Protein AF-A0A2N1P9P1-F1 (afdb_monomer)

pLDDT: mean 78.69, std 22.71, range [30.25, 98.44]

Foldseek 3Di:
DDQALVNLLPDDDDDDPDDDDPVVSNVVSNVVSVVRVVVVVVVVVVVVVVVVVVVVVVVVVVVVVVVVVVVVVVVVVVVVVVVVVVVVVVVCVVVVVVVVVVVVVVVVVVVVVVVVVVVVVVVVVVVVVVVVVVVVVVVVVVVCVVDPPDPPDDDDDDDDDDDDDDDPPPDPDDDPDPPDPDPDPPPPPPPVVNVCVVCCVVVVVVVVVVVVVVVVVVVVPDD

Secondary structure (DSSP, 8-state):
----HHHHHTPPPPP-SS---HHHHHHHHHHHHHHHHHHHHHHHHHHHHHHHHHHHHHHHHHHHHHHHHHHHHHHHHHHHHHHHHHHHHHHHHHHHHHHHHHHHHHHHHHHHHHHHHHHHHHHHHHHHHHHHHHHHHHHHHHHHHHSPPPP----------------------------------------HHHHHHHHHHHHHHHHHHHHHHHHHHHTTS--

Solvent-accessible surface area (backbone atoms only — not comparable to full-atom values): 13389 Å² total; per-residue (Å²): 135,84,80,46,41,68,54,47,64,70,58,80,79,86,88,57,103,79,68,78,62,64,71,60,50,54,53,48,39,45,54,52,20,52,52,49,46,52,52,50,52,51,51,51,51,52,51,53,51,49,52,54,51,51,54,51,50,54,52,49,52,54,48,52,52,51,50,53,52,50,50,54,50,49,52,54,49,52,52,50,49,52,53,49,53,51,52,51,50,53,47,52,52,49,53,50,50,52,51,49,54,50,52,52,53,53,49,53,52,51,49,53,54,48,52,53,51,51,53,50,49,52,50,50,51,53,52,49,55,52,52,53,51,51,52,53,53,52,51,50,54,51,48,54,71,76,47,73,76,75,78,84,74,84,84,80,91,81,81,87,86,89,87,76,90,79,86,81,76,84,69,86,73,70,77,84,70,76,77,68,74,72,78,70,76,72,77,85,70,71,51,68,71,64,54,48,57,56,51,47,62,57,46,53,58,55,50,54,59,50,50,54,54,52,56,60,58,64,73,72,72,83,125

Mean predicted aligned error: 19.01 Å

Sequence (223 aa):
METTPNEMRNHQFASSMRGYNKAEVDAFVQGAADALEAARADLQKLKEDKISMAARLENLVKLEDSIKNAVVEAQKTADQIRTNARKEAELIITEGKQNYNRAVAEQHHKMAELEAKVHEMDYTKRSFYAKLRAEILAHLKLVDSIVPPAKTEKEPKPAARETSTYETRTEQQEPPQMEQPAPEPPPIEMKEEEIESVVDHFGESSEELKEEVKNGQSQGNDF

Radius of gyration: 58.23 Å; Cα contacts (8 Å, |Δi|>4): 16; chains: 1; bounding box: 108×43×176 Å

Structure (mmCIF, N/CA/C/O backbone):
data_AF-A0A2N1P9P1-F1
#
_entry.id   AF-A0A2N1P9P1-F1
#
loop_
_atom_site.group_PDB
_atom_site.id
_atom_site.type_symbol
_atom_site.label_atom_id
_atom_site.label_alt_id
_atom_site.label_comp_id
_atom_site.label_asym_id
_atom_site.label_entity_id
_atom_site.label_seq_id
_atom_site.pdbx_PDB_ins_code
_atom_site.Cartn_x
_atom_site.Cartn_y
_atom_site.Cartn_z
_atom_site.occupancy
_atom_site.B_iso_or_equiv
_atom_site.auth_seq_id
_atom_site.auth_comp_id
_atom_site.auth_asym_id
_atom_site.auth_atom_id
_atom_site.pdbx_PDB_model_num
ATOM 1 N N . MET A 1 1 ? -27.236 9.236 59.899 1.00 44.84 1 MET A N 1
ATOM 2 C CA . MET A 1 1 ? -27.319 7.875 60.464 1.00 44.84 1 MET A CA 1
ATOM 3 C C . MET A 1 1 ? -28.358 7.144 59.647 1.00 44.84 1 MET A C 1
ATOM 5 O O . MET A 1 1 ? -29.509 7.553 59.679 1.00 44.84 1 MET A O 1
ATOM 9 N N . GLU A 1 2 ? -27.943 6.186 58.822 1.00 68.00 2 GLU A N 1
ATOM 10 C CA . GLU A 1 2 ? -28.890 5.365 58.068 1.00 68.00 2 GLU A CA 1
ATOM 11 C C . GLU A 1 2 ? -29.281 4.170 58.925 1.00 68.00 2 GLU A C 1
ATOM 13 O O . GLU A 1 2 ? -28.442 3.322 59.208 1.00 68.00 2 GLU A O 1
ATOM 18 N N . THR A 1 3 ? -30.544 4.102 59.325 1.00 78.25 3 THR A N 1
ATOM 19 C CA . THR A 1 3 ? -31.089 2.933 60.007 1.00 78.25 3 THR A CA 1
ATOM 20 C C . THR A 1 3 ? -31.084 1.754 59.033 1.00 78.25 3 THR A C 1
ATOM 22 O O . THR A 1 3 ? -31.552 1.855 57.889 1.00 78.25 3 THR A O 1
ATOM 25 N N . THR A 1 4 ? -30.502 0.633 59.440 1.00 87.31 4 THR A N 1
ATOM 26 C CA . THR A 1 4 ? -30.564 -0.607 58.654 1.00 87.31 4 THR A CA 1
ATOM 27 C C . THR A 1 4 ? -31.945 -1.258 58.803 1.00 87.31 4 THR A C 1
ATOM 29 O O . THR A 1 4 ? -32.614 -1.029 59.813 1.00 87.31 4 THR A O 1
ATOM 32 N N . PRO A 1 5 ? -32.400 -2.095 57.848 1.00 87.38 5 PRO A N 1
ATOM 33 C CA . PRO A 1 5 ? -33.668 -2.811 57.997 1.00 87.38 5 PRO A CA 1
ATOM 34 C C . PRO A 1 5 ? -33.723 -3.618 59.303 1.00 87.38 5 PRO A C 1
ATOM 36 O O . PRO A 1 5 ? -34.723 -3.587 60.011 1.00 87.38 5 PRO A O 1
ATOM 39 N N . ASN A 1 6 ? -32.612 -4.252 59.692 1.00 88.50 6 ASN A N 1
ATOM 40 C CA . ASN A 1 6 ? -32.508 -4.970 60.965 1.00 88.50 6 ASN A CA 1
ATOM 41 C C . ASN A 1 6 ? -32.586 -4.053 62.191 1.00 88.50 6 ASN A C 1
ATOM 43 O O . ASN A 1 6 ? -33.213 -4.417 63.183 1.00 88.50 6 ASN A O 1
ATOM 47 N N . GLU A 1 7 ? -31.976 -2.870 62.146 1.00 88.38 7 GLU A N 1
ATOM 48 C CA . GLU A 1 7 ? -32.115 -1.886 63.225 1.00 88.38 7 GLU A CA 1
ATOM 49 C C . GLU A 1 7 ? -33.549 -1.364 63.333 1.00 88.38 7 GLU A C 1
ATOM 51 O O . GLU A 1 7 ? -34.026 -1.180 64.447 1.00 88.38 7 GLU A O 1
ATOM 56 N N . MET A 1 8 ? -34.256 -1.187 62.209 1.00 87.94 8 MET A N 1
ATOM 57 C CA . MET A 1 8 ? -35.676 -0.819 62.211 1.00 87.94 8 MET A CA 1
ATOM 58 C C . MET A 1 8 ? -36.539 -1.910 62.853 1.00 87.94 8 MET A C 1
ATOM 60 O O . MET A 1 8 ? -37.339 -1.595 63.728 1.00 87.94 8 MET A O 1
ATOM 64 N N . ARG A 1 9 ? -36.331 -3.185 62.490 1.00 86.94 9 ARG A N 1
ATOM 65 C CA . ARG A 1 9 ? -37.067 -4.330 63.066 1.00 86.94 9 ARG A CA 1
ATOM 66 C C . ARG A 1 9 ? -36.834 -4.500 64.573 1.00 86.94 9 ARG A C 1
ATOM 68 O O . ARG A 1 9 ? -37.731 -4.923 65.292 1.00 86.94 9 ARG A O 1
ATOM 75 N N . ASN A 1 10 ? -35.633 -4.176 65.054 1.00 86.62 10 ASN A N 1
ATOM 76 C CA . ASN A 1 10 ? -35.253 -4.335 66.462 1.00 86.62 10 ASN A CA 1
ATOM 77 C C . ASN A 1 10 ? -35.503 -3.080 67.316 1.00 86.62 10 ASN A C 1
ATOM 79 O O . ASN A 1 10 ? -35.218 -3.088 68.518 1.00 86.62 10 ASN A O 1
ATOM 83 N N . HIS A 1 11 ? -35.997 -1.992 66.723 1.00 86.25 11 HIS A N 1
ATOM 84 C CA . HIS A 1 11 ? -36.205 -0.744 67.441 1.00 86.25 11 HIS A CA 1
ATOM 85 C C . HIS A 1 11 ? -37.425 -0.834 68.366 1.00 86.25 11 HIS A C 1
ATOM 87 O O . HIS A 1 11 ? -38.536 -1.118 67.927 1.00 86.25 11 HIS A O 1
ATOM 93 N N . GLN A 1 12 ? -37.228 -0.565 69.659 1.00 83.31 12 GLN A N 1
ATOM 94 C CA . GLN A 1 12 ? -38.315 -0.515 70.637 1.00 83.31 12 GLN A CA 1
ATOM 95 C C . GLN A 1 12 ? -38.684 0.930 70.961 1.00 83.31 12 GLN A C 1
ATOM 97 O O . GLN A 1 12 ? -37.848 1.711 71.418 1.00 83.31 12 GLN A O 1
ATOM 102 N N . PHE A 1 13 ? -39.958 1.269 70.776 1.00 86.56 13 PHE A N 1
ATOM 103 C CA . PHE A 1 13 ? -40.495 2.574 71.151 1.00 86.56 13 PHE A CA 1
ATOM 104 C C . PHE A 1 13 ? -40.830 2.634 72.647 1.00 86.56 13 PHE A C 1
ATOM 106 O O . PHE A 1 13 ? -41.313 1.664 73.237 1.00 86.56 13 PHE A O 1
ATOM 113 N N . ALA A 1 14 ? -40.612 3.798 73.264 1.00 84.69 14 ALA A N 1
ATOM 114 C CA . ALA A 1 14 ? -41.020 4.051 74.643 1.00 84.69 14 ALA A CA 1
ATOM 115 C C . ALA A 1 14 ? -42.556 4.097 74.768 1.00 84.69 14 ALA A C 1
ATOM 117 O O . ALA A 1 14 ? -43.243 4.664 73.918 1.00 84.69 14 ALA A O 1
ATOM 118 N N . SER A 1 15 ? -43.098 3.523 75.846 1.00 82.31 15 SER A N 1
ATOM 119 C CA . SER A 1 15 ? -44.542 3.523 76.113 1.00 82.31 15 SER A CA 1
ATOM 120 C C . SER A 1 15 ? -44.981 4.806 76.832 1.00 82.31 15 SER A C 1
ATOM 122 O O . SER A 1 15 ? -44.311 5.263 77.756 1.00 82.31 15 SER A O 1
ATOM 124 N N . SER A 1 16 ? -46.117 5.379 76.426 1.00 85.94 16 SER A N 1
ATOM 125 C CA . SER A 1 16 ? -46.714 6.606 76.977 1.00 85.94 16 SER A CA 1
ATOM 126 C C . SER A 1 16 ? -48.208 6.392 77.236 1.00 85.94 16 SER A C 1
ATOM 128 O O . SER A 1 16 ? -48.881 5.716 76.462 1.00 85.94 16 SER A O 1
ATOM 130 N N . MET A 1 17 ? -48.748 7.016 78.292 1.00 79.31 17 MET A N 1
ATOM 131 C CA . MET A 1 17 ? -50.167 6.932 78.688 1.00 79.31 17 MET A CA 1
ATOM 132 C C . MET A 1 17 ? -51.141 7.437 77.596 1.00 79.31 17 MET A C 1
ATOM 134 O O . MET A 1 17 ? -52.317 7.084 77.599 1.00 79.31 17 MET A O 1
ATOM 138 N N . ARG A 1 18 ? -50.653 8.237 76.639 1.00 82.06 18 ARG A N 1
ATOM 139 C CA . ARG A 1 18 ? -51.321 8.555 75.366 1.00 82.06 18 ARG A CA 1
ATOM 140 C C . ARG A 1 18 ? -50.310 8.341 74.236 1.00 82.06 18 ARG A C 1
ATOM 142 O O . ARG A 1 18 ? -49.330 9.081 74.159 1.00 82.06 18 ARG A O 1
ATOM 149 N N . GLY A 1 19 ? -50.523 7.334 73.393 1.00 84.88 19 GLY A N 1
ATOM 150 C CA . GLY A 1 19 ? -49.608 6.957 72.312 1.00 84.88 19 GLY A CA 1
ATOM 151 C C . GLY A 1 19 ? -50.301 6.136 71.225 1.00 84.88 19 GLY A C 1
ATOM 152 O O . GLY A 1 19 ? -51.472 5.784 71.362 1.00 84.88 19 GLY A O 1
ATOM 153 N N . TYR A 1 20 ? -49.577 5.862 70.139 1.00 87.19 20 TYR A N 1
ATOM 154 C CA . TYR A 1 20 ? -50.065 5.040 69.031 1.00 87.19 20 TYR A CA 1
ATOM 155 C C . TYR A 1 20 ? -50.256 3.575 69.443 1.00 87.19 20 TYR A C 1
ATOM 157 O O . TYR A 1 20 ? -49.623 3.089 70.384 1.00 87.19 20 TYR A O 1
ATOM 165 N N . ASN A 1 21 ? -51.125 2.862 68.724 1.00 88.12 21 ASN A N 1
ATOM 166 C CA . ASN A 1 21 ? -51.332 1.437 68.942 1.00 88.12 21 ASN A CA 1
ATOM 167 C C . ASN A 1 21 ? -50.054 0.665 68.591 1.00 88.12 21 ASN A C 1
ATOM 169 O O . ASN A 1 21 ? -49.622 0.651 67.440 1.00 88.12 21 ASN A O 1
ATOM 173 N N . LYS A 1 22 ? -49.477 -0.007 69.590 1.00 87.12 22 LYS A N 1
ATOM 174 C CA . LYS A 1 22 ? -48.230 -0.760 69.448 1.00 87.12 22 LYS A CA 1
ATOM 175 C C . LYS A 1 22 ? -48.286 -1.789 68.310 1.00 87.12 22 LYS A C 1
ATOM 177 O O . LYS A 1 22 ? -47.342 -1.867 67.540 1.00 87.12 22 LYS A O 1
ATOM 182 N N . ALA A 1 23 ? -49.396 -2.515 68.158 1.00 88.06 23 ALA A N 1
ATOM 183 C CA . ALA A 1 23 ? -49.517 -3.555 67.133 1.00 88.06 23 ALA A CA 1
ATOM 184 C C . ALA A 1 23 ? -49.535 -2.990 65.700 1.00 88.06 23 ALA A C 1
ATOM 186 O O . ALA A 1 23 ? -48.946 -3.582 64.800 1.00 88.06 23 ALA A O 1
ATOM 187 N N . GLU A 1 24 ? -50.180 -1.838 65.485 1.00 91.06 24 GLU A N 1
ATOM 188 C CA . GLU A 1 24 ? -50.168 -1.162 64.178 1.00 91.06 24 GLU A CA 1
ATOM 189 C C . GLU A 1 24 ? -48.796 -0.570 63.860 1.00 91.06 24 GLU A C 1
ATOM 191 O O . GLU A 1 24 ? -48.331 -0.674 62.726 1.00 91.06 24 GLU A O 1
ATOM 196 N N . VAL A 1 25 ? -48.132 0.023 64.859 1.00 91.44 25 VAL A N 1
ATOM 197 C CA . VAL A 1 25 ? -46.779 0.570 64.695 1.00 91.44 25 VAL A CA 1
ATOM 198 C C . VAL A 1 25 ? -45.788 -0.545 64.371 1.00 91.44 25 VAL A C 1
ATOM 200 O O . VAL A 1 25 ? -45.023 -0.397 63.423 1.00 91.44 25 VAL A O 1
ATOM 203 N N . ASP A 1 26 ? -45.836 -1.669 65.088 1.00 88.69 26 ASP A N 1
ATOM 204 C CA . ASP A 1 26 ? -44.962 -2.819 64.838 1.00 88.69 26 ASP A CA 1
ATOM 205 C C . ASP A 1 26 ? -45.176 -3.371 63.411 1.00 88.69 26 ASP A C 1
ATOM 207 O O . ASP A 1 26 ? -44.209 -3.604 62.685 1.00 88.69 26 ASP A O 1
ATOM 211 N N . ALA A 1 27 ? -46.430 -3.500 62.956 1.00 91.62 27 ALA A N 1
ATOM 212 C CA . ALA A 1 27 ? -46.744 -3.934 61.591 1.00 91.62 27 ALA A CA 1
ATOM 213 C C . ALA A 1 27 ? -46.246 -2.944 60.520 1.00 91.62 27 ALA A C 1
ATOM 215 O O . ALA A 1 27 ? -45.701 -3.359 59.494 1.00 91.62 27 ALA A O 1
ATOM 216 N N . PHE A 1 28 ? -46.395 -1.636 60.759 1.00 92.69 28 PHE A N 1
ATOM 217 C CA . PHE A 1 28 ? -45.901 -0.597 59.855 1.00 92.69 28 PHE A CA 1
ATOM 218 C C . PHE A 1 28 ? -44.372 -0.588 59.772 1.00 92.69 28 PHE A C 1
ATOM 220 O O . PHE A 1 28 ? -43.817 -0.511 58.678 1.00 92.69 28 PHE A O 1
ATOM 227 N N . VAL A 1 29 ? -43.685 -0.701 60.911 1.00 91.62 29 VAL A N 1
ATOM 228 C CA . VAL A 1 29 ? -42.217 -0.756 60.972 1.00 91.62 29 VAL A CA 1
ATOM 229 C C . VAL A 1 29 ? -41.692 -1.986 60.247 1.00 91.62 29 VAL A C 1
ATOM 231 O O . VAL A 1 29 ? -40.705 -1.873 59.521 1.00 91.62 29 VAL A O 1
ATOM 234 N N . GLN A 1 30 ? -42.377 -3.125 60.366 1.00 90.88 30 GLN A N 1
ATOM 235 C CA . GLN A 1 30 ? -42.003 -4.330 59.638 1.00 90.88 30 GLN A CA 1
ATOM 236 C C . GLN A 1 30 ? -42.143 -4.149 58.123 1.00 90.88 30 GLN A C 1
ATOM 238 O O . GLN A 1 30 ? -41.184 -4.393 57.394 1.00 90.88 30 GLN A O 1
ATOM 243 N N . GLY A 1 31 ? -43.278 -3.621 57.654 1.00 94.25 31 GLY A N 1
ATOM 244 C CA . GLY A 1 31 ? -43.474 -3.321 56.232 1.00 94.25 31 GLY A CA 1
ATOM 245 C C . GLY A 1 31 ? -42.490 -2.272 55.696 1.00 94.25 31 GLY A C 1
ATOM 246 O O . GLY A 1 31 ? -41.996 -2.396 54.577 1.00 94.25 31 GLY A O 1
ATOM 247 N N . ALA A 1 32 ? -42.149 -1.261 56.501 1.00 93.50 32 ALA A N 1
ATOM 248 C CA . ALA A 1 32 ? -41.148 -0.257 56.146 1.00 93.50 32 ALA A CA 1
ATOM 249 C C . ALA A 1 32 ? -39.729 -0.847 56.083 1.00 93.50 32 ALA A C 1
ATOM 251 O O . ALA A 1 32 ? -38.955 -0.481 55.197 1.00 93.50 32 ALA A O 1
ATOM 252 N N . ALA A 1 33 ? -39.387 -1.773 56.986 1.00 93.19 33 ALA A N 1
ATOM 253 C CA . ALA A 1 33 ? -38.117 -2.489 56.954 1.00 93.19 33 ALA A CA 1
ATOM 254 C C . ALA A 1 33 ? -38.010 -3.389 55.713 1.00 93.19 33 ALA A C 1
ATOM 256 O O . ALA A 1 33 ? -36.981 -3.353 55.040 1.00 93.19 33 ALA A O 1
ATOM 257 N N . ASP A 1 34 ? -39.072 -4.123 55.366 1.00 94.56 34 ASP A N 1
ATOM 258 C CA . ASP A 1 34 ? -39.131 -4.968 54.165 1.00 94.56 34 ASP A CA 1
ATOM 259 C C . ASP A 1 34 ? -38.968 -4.132 52.882 1.00 94.56 34 ASP A C 1
ATOM 261 O O . ASP A 1 34 ? -38.166 -4.464 52.008 1.00 94.56 34 ASP A O 1
ATOM 265 N N . ALA A 1 35 ? -39.675 -2.999 52.787 1.00 94.75 35 ALA A N 1
ATOM 266 C CA . ALA A 1 35 ? -39.558 -2.079 51.656 1.00 94.75 35 ALA A CA 1
ATOM 267 C C . ALA A 1 35 ? -38.148 -1.474 51.539 1.00 94.75 35 ALA A C 1
ATOM 269 O O . ALA A 1 35 ? -37.619 -1.336 50.434 1.00 94.75 35 ALA A O 1
ATOM 270 N N . LEU A 1 36 ? -37.515 -1.137 52.668 1.00 94.31 36 LEU A N 1
ATOM 271 C CA . LEU A 1 36 ? -36.145 -0.623 52.694 1.00 94.31 36 LEU A CA 1
ATOM 272 C C . LEU A 1 36 ? -35.119 -1.692 52.293 1.00 94.31 36 LEU A C 1
ATOM 274 O O . LEU A 1 36 ? -34.134 -1.373 51.627 1.00 94.31 36 LEU A O 1
ATOM 278 N N . GLU A 1 37 ? -35.334 -2.944 52.695 1.00 93.94 37 GLU A N 1
ATOM 279 C CA . GLU A 1 37 ? -34.499 -4.083 52.312 1.00 93.94 37 GLU A CA 1
ATOM 280 C C . GLU A 1 37 ? -34.581 -4.337 50.799 1.00 93.94 37 GLU A C 1
ATOM 282 O O . GLU A 1 37 ? -33.543 -4.398 50.136 1.00 93.94 37 GLU A O 1
ATOM 287 N N . ALA A 1 38 ? -35.792 -4.352 50.232 1.00 95.50 38 ALA A N 1
ATOM 288 C CA . ALA A 1 38 ? -36.008 -4.461 48.788 1.00 95.50 38 ALA A CA 1
ATOM 289 C C . ALA A 1 38 ? -35.356 -3.301 48.014 1.00 95.50 38 ALA A C 1
ATOM 291 O O . ALA A 1 38 ? -34.584 -3.531 47.084 1.00 95.50 38 ALA A O 1
ATOM 292 N N . ALA A 1 39 ? -35.570 -2.055 48.450 1.00 95.19 39 ALA A N 1
ATOM 293 C CA . ALA A 1 39 ? -34.974 -0.882 47.812 1.00 95.19 39 ALA A CA 1
ATOM 294 C C . ALA A 1 39 ? -33.436 -0.903 47.855 1.00 95.19 39 ALA A C 1
ATOM 296 O O . ALA A 1 39 ? -32.776 -0.489 46.900 1.00 95.19 39 ALA A O 1
ATOM 297 N N . ARG A 1 40 ? -32.840 -1.398 48.950 1.00 93.94 40 ARG A N 1
ATOM 298 C CA . ARG A 1 40 ? -31.383 -1.562 49.058 1.00 93.94 40 ARG A CA 1
ATOM 299 C C . ARG A 1 40 ? -30.857 -2.654 48.129 1.00 93.94 40 ARG A C 1
ATOM 301 O O . ARG A 1 40 ? -29.810 -2.441 47.520 1.00 93.94 40 ARG A O 1
ATOM 308 N N . ALA A 1 41 ? -31.567 -3.773 47.992 1.00 95.06 41 ALA A N 1
ATOM 309 C CA . ALA A 1 41 ? -31.207 -4.835 47.054 1.00 95.06 41 ALA A CA 1
ATOM 310 C C . ALA A 1 41 ? -31.262 -4.348 45.595 1.00 95.06 41 ALA A C 1
ATOM 312 O O . ALA A 1 41 ? -30.314 -4.561 44.837 1.00 95.06 41 ALA A O 1
ATOM 313 N N . ASP A 1 42 ? -32.310 -3.613 45.221 1.00 97.12 42 ASP A N 1
ATOM 314 C CA . ASP A 1 42 ? -32.425 -3.020 43.886 1.00 97.12 42 ASP A CA 1
ATOM 315 C C . ASP A 1 42 ? -31.320 -1.994 43.625 1.00 97.12 42 ASP A C 1
ATOM 317 O O . ASP A 1 42 ? -30.705 -1.995 42.561 1.00 97.12 42 ASP A O 1
ATOM 321 N N . LEU A 1 43 ? -31.003 -1.148 44.609 1.00 96.38 43 LEU A N 1
ATOM 322 C CA . LEU A 1 43 ? -29.930 -0.160 44.502 1.00 96.38 43 LEU A CA 1
ATOM 323 C C . LEU A 1 43 ? -28.550 -0.816 44.359 1.00 96.38 43 LEU A C 1
ATOM 325 O O . LEU A 1 43 ? -27.718 -0.322 43.595 1.00 96.38 43 LEU A O 1
ATOM 329 N N . GLN A 1 44 ? -28.303 -1.917 45.072 1.00 96.56 44 GLN A N 1
ATOM 330 C CA . GLN A 1 44 ? -27.094 -2.730 44.924 1.00 96.56 44 GLN A CA 1
ATOM 331 C C . GLN A 1 44 ? -26.985 -3.258 43.486 1.00 96.56 44 GLN A C 1
ATOM 333 O O . GLN A 1 44 ? -25.982 -3.007 42.817 1.00 96.56 44 GLN A O 1
ATOM 338 N N . LYS A 1 45 ? -28.051 -3.887 42.978 1.00 97.75 45 LYS A N 1
ATOM 339 C CA . LYS A 1 45 ? -28.111 -4.413 41.610 1.00 97.75 45 LYS A CA 1
ATOM 340 C C . LYS A 1 45 ? -27.894 -3.319 40.561 1.00 97.75 45 LYS A C 1
ATOM 342 O O . LYS A 1 45 ? -27.074 -3.475 39.663 1.00 97.75 45 LYS A O 1
ATOM 347 N N . LEU A 1 46 ? -28.557 -2.172 40.708 1.00 97.88 46 LEU A N 1
ATOM 348 C CA . LEU A 1 46 ? -28.423 -1.051 39.775 1.00 97.88 46 LEU A CA 1
ATOM 349 C C . LEU A 1 46 ? -27.001 -0.472 39.764 1.00 97.88 46 LEU A C 1
ATOM 351 O O . LEU A 1 46 ? -26.514 -0.035 38.721 1.00 97.88 46 LEU A O 1
ATOM 355 N N . LYS A 1 47 ? -26.318 -0.460 40.917 1.00 97.69 47 LYS A N 1
ATOM 356 C CA . LYS A 1 47 ? -24.908 -0.055 41.004 1.00 97.69 47 LYS A CA 1
ATOM 357 C C . LYS A 1 47 ? -23.994 -1.045 40.290 1.00 97.69 47 LYS A C 1
ATOM 359 O O . LYS A 1 47 ? -23.100 -0.606 39.571 1.00 97.69 47 LYS A O 1
ATOM 364 N N . GLU A 1 48 ? -24.216 -2.342 40.472 1.00 98.00 48 GLU A N 1
ATOM 365 C CA . GLU A 1 48 ? -23.459 -3.396 39.788 1.00 98.00 48 GLU A CA 1
ATOM 366 C C . GLU A 1 48 ? -23.652 -3.317 38.267 1.00 98.00 48 GLU A C 1
ATOM 368 O O . GLU A 1 48 ? -22.670 -3.272 37.521 1.00 98.00 48 GLU A O 1
ATOM 373 N N . ASP A 1 49 ? -24.897 -3.165 37.810 1.00 97.81 49 ASP A N 1
ATOM 374 C CA . ASP A 1 49 ? -25.229 -2.972 36.396 1.00 97.81 49 ASP A CA 1
ATOM 375 C C . ASP A 1 49 ? -24.570 -1.704 35.839 1.00 97.81 49 ASP A C 1
ATOM 377 O O . ASP A 1 49 ? -23.958 -1.737 34.770 1.00 97.81 49 ASP A O 1
ATOM 381 N N . LYS A 1 50 ? -24.612 -0.588 36.580 1.00 98.06 50 LYS A N 1
ATOM 382 C CA . LYS A 1 50 ? -23.951 0.663 36.181 1.00 98.06 50 LYS A CA 1
ATOM 383 C C . LYS A 1 50 ? -22.445 0.475 35.995 1.00 98.06 50 LYS A C 1
ATOM 385 O O . LYS A 1 50 ? -21.896 0.975 35.016 1.00 98.06 50 LYS A O 1
ATOM 390 N N . ILE A 1 51 ? -21.779 -0.226 36.913 1.00 98.00 51 ILE A N 1
ATOM 391 C CA . ILE A 1 51 ? -20.339 -0.507 36.816 1.00 98.00 51 ILE A CA 1
ATOM 392 C C . ILE A 1 51 ? -20.055 -1.384 35.591 1.00 98.00 51 ILE A C 1
ATOM 394 O O . ILE A 1 51 ? -19.146 -1.081 34.818 1.00 98.00 51 ILE A O 1
ATOM 398 N N . SER A 1 52 ? -20.860 -2.427 35.369 1.00 97.94 52 SER A N 1
ATOM 399 C CA . SER A 1 52 ? -20.728 -3.313 34.208 1.00 97.94 52 SER A CA 1
ATOM 400 C C . SER A 1 52 ? -20.887 -2.560 32.883 1.00 97.94 52 SER A C 1
ATOM 402 O O . SER A 1 52 ? -20.065 -2.701 31.975 1.00 97.94 52 SER A O 1
ATOM 404 N N . MET A 1 53 ? -21.912 -1.711 32.778 1.00 97.62 53 MET A N 1
ATOM 405 C CA . MET A 1 53 ? -22.170 -0.916 31.577 1.00 97.62 53 MET A CA 1
ATOM 406 C C . MET A 1 53 ? -21.092 0.142 31.346 1.00 97.62 53 MET A C 1
ATOM 408 O O . MET A 1 53 ? -20.662 0.317 30.209 1.00 97.62 53 MET A O 1
ATOM 412 N N . ALA A 1 54 ? -20.599 0.796 32.401 1.00 97.88 54 ALA A N 1
ATOM 413 C CA . ALA A 1 54 ? -19.493 1.746 32.291 1.00 97.88 54 ALA A CA 1
ATOM 414 C C . ALA A 1 54 ? -18.214 1.073 31.765 1.00 97.88 54 ALA A C 1
ATOM 416 O O . ALA A 1 54 ? -17.573 1.605 30.863 1.00 97.88 54 ALA A O 1
ATOM 417 N N . ALA A 1 55 ? -17.887 -0.130 32.250 1.00 97.88 55 ALA A N 1
ATOM 418 C CA . ALA A 1 55 ? -16.740 -0.894 31.759 1.00 97.88 55 ALA A CA 1
ATOM 419 C C . ALA A 1 55 ? -16.900 -1.311 30.284 1.00 97.88 55 ALA A C 1
ATOM 421 O O . ALA A 1 55 ? -15.950 -1.252 29.504 1.00 97.88 55 ALA A O 1
ATOM 422 N N . ARG A 1 56 ? -18.112 -1.708 29.870 1.00 97.88 56 ARG A N 1
ATOM 423 C CA . ARG A 1 56 ? -18.407 -2.006 28.458 1.00 97.88 56 ARG A CA 1
ATOM 424 C C . ARG A 1 56 ? -18.262 -0.770 27.577 1.00 97.88 56 ARG A C 1
ATOM 426 O O . ARG A 1 56 ? -17.663 -0.871 26.511 1.00 97.88 56 ARG A O 1
ATOM 433 N N . LEU A 1 57 ? -18.771 0.375 28.027 1.00 98.12 57 LEU A N 1
ATOM 434 C CA . LEU A 1 57 ? -18.652 1.638 27.305 1.00 98.12 57 LEU A CA 1
ATOM 435 C C . LEU A 1 57 ? -17.184 2.037 27.129 1.00 98.12 57 LEU A C 1
ATOM 437 O O . LEU A 1 57 ? -16.780 2.382 26.026 1.00 98.12 57 LEU A O 1
ATOM 441 N N . GLU A 1 58 ? -16.370 1.922 28.179 1.00 98.19 58 GLU A N 1
ATOM 442 C CA . GLU A 1 58 ? -14.936 2.216 28.103 1.00 98.19 58 GLU A CA 1
ATOM 443 C C . GLU A 1 58 ? -14.226 1.343 27.056 1.00 98.19 58 GLU A C 1
ATOM 445 O O . GLU A 1 58 ? -13.410 1.837 26.278 1.00 98.19 5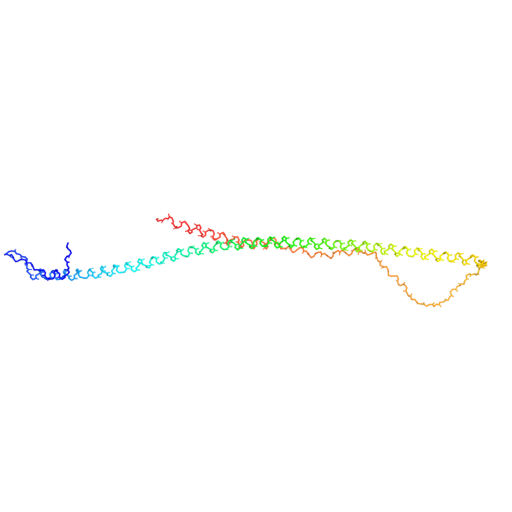8 GLU A O 1
ATOM 450 N N . ASN A 1 59 ? -14.563 0.052 26.988 1.00 98.06 59 ASN A N 1
ATOM 451 C CA . ASN A 1 59 ? -14.015 -0.845 25.970 1.00 98.06 59 ASN A CA 1
ATOM 452 C C . ASN A 1 59 ? -14.461 -0.467 24.554 1.00 98.06 59 ASN A C 1
ATOM 454 O O . ASN A 1 59 ? -13.655 -0.539 23.628 1.00 98.06 59 ASN A O 1
ATOM 458 N N . LEU A 1 60 ? -15.721 -0.059 24.381 1.00 98.31 60 LEU A N 1
ATOM 459 C CA . LEU A 1 60 ? -16.231 0.392 23.086 1.00 98.31 60 LEU A CA 1
ATOM 460 C C . LEU A 1 60 ? -15.536 1.671 22.621 1.00 98.31 60 LEU A C 1
ATOM 462 O O . LEU A 1 60 ?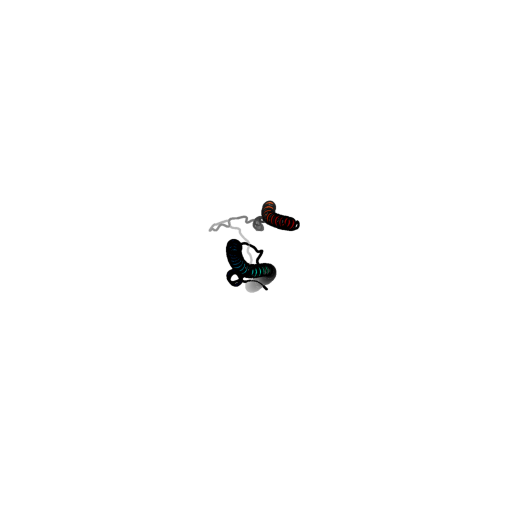 -15.141 1.737 21.465 1.00 98.31 60 LEU A O 1
ATOM 466 N N . VAL A 1 61 ? -15.309 2.633 23.517 1.00 98.12 61 VAL A N 1
ATOM 467 C CA . VAL A 1 61 ? -14.570 3.865 23.196 1.00 98.12 61 VAL A CA 1
ATOM 468 C C . VAL A 1 61 ? -13.132 3.541 22.781 1.00 98.12 61 VAL A C 1
ATOM 470 O O . VAL A 1 61 ? -12.666 4.016 21.750 1.00 98.12 61 VAL A O 1
ATOM 473 N N . LYS A 1 62 ? -12.440 2.655 23.510 1.00 98.12 62 LYS A N 1
ATOM 474 C CA . LYS A 1 62 ? -11.085 2.209 23.128 1.00 98.12 62 LYS A CA 1
ATOM 475 C C . LYS A 1 62 ? -11.061 1.514 21.766 1.00 98.12 62 LYS A C 1
ATOM 477 O O . LYS A 1 62 ? -10.121 1.699 20.994 1.00 98.12 62 LYS A O 1
ATOM 482 N N . LEU A 1 63 ? -12.075 0.700 21.473 1.00 98.12 63 LEU A N 1
ATOM 483 C CA . LEU A 1 63 ? -12.207 0.040 20.178 1.00 98.12 63 LEU A CA 1
ATOM 484 C C . LEU A 1 63 ? -12.466 1.059 19.064 1.00 98.12 63 LEU A C 1
ATOM 486 O O . LEU A 1 63 ? -11.835 0.976 18.014 1.00 98.12 63 LEU A O 1
ATOM 490 N N . GLU A 1 64 ? -13.351 2.025 19.297 1.00 98.06 64 GLU A N 1
ATOM 491 C CA . GLU A 1 64 ? -13.640 3.111 18.363 1.00 98.06 64 GLU A CA 1
ATOM 492 C C . GLU A 1 64 ? -12.372 3.908 18.032 1.00 98.06 64 GLU A C 1
ATOM 494 O O . GLU A 1 64 ? -12.073 4.123 16.858 1.00 98.06 64 GLU A O 1
ATOM 499 N N . ASP A 1 65 ? -11.577 4.267 19.041 1.00 98.12 65 ASP A N 1
ATOM 500 C CA . ASP A 1 65 ? -10.299 4.957 18.848 1.00 98.12 65 ASP A CA 1
ATOM 501 C C . ASP A 1 65 ? -9.305 4.101 18.055 1.00 98.12 65 ASP A C 1
ATOM 503 O O . ASP A 1 65 ? -8.636 4.592 17.143 1.00 98.12 65 ASP A O 1
ATOM 507 N N . SER A 1 66 ? -9.238 2.798 18.342 1.00 98.12 66 SER A N 1
ATOM 508 C CA . SER A 1 66 ? -8.404 1.869 17.577 1.00 98.12 66 SER A CA 1
ATOM 509 C C . SER A 1 66 ? -8.834 1.783 16.110 1.00 98.12 66 SER A C 1
ATOM 511 O O . SER A 1 66 ? -7.976 1.745 15.230 1.00 98.12 66 SER A O 1
ATOM 513 N N . ILE A 1 67 ? -10.141 1.759 15.832 1.00 97.69 67 ILE A N 1
ATOM 514 C CA . ILE A 1 67 ? -10.678 1.723 14.467 1.00 97.69 67 ILE A CA 1
ATOM 515 C C . ILE A 1 67 ? -10.373 3.037 13.747 1.00 97.69 67 ILE A C 1
ATOM 517 O O . ILE A 1 67 ? -9.888 3.006 12.619 1.00 97.69 67 ILE A O 1
ATOM 521 N N . LYS A 1 68 ? -10.585 4.188 14.396 1.00 98.00 68 LYS A N 1
ATOM 522 C CA . LYS A 1 68 ? -10.245 5.503 13.828 1.00 98.00 68 LYS A CA 1
ATOM 523 C C . LYS A 1 68 ? -8.768 5.578 13.449 1.00 98.00 68 LYS A C 1
ATOM 525 O O . LYS A 1 68 ? -8.445 5.973 12.331 1.00 98.00 68 LYS A O 1
ATOM 530 N N . ASN A 1 69 ? -7.882 5.137 14.340 1.00 98.06 69 ASN A N 1
ATOM 531 C CA . ASN A 1 69 ? -6.445 5.104 14.074 1.00 98.06 69 ASN A CA 1
ATOM 532 C C . ASN A 1 69 ? -6.101 4.172 12.903 1.00 98.06 69 ASN A C 1
ATOM 534 O O . ASN A 1 69 ? -5.349 4.570 12.015 1.00 98.06 69 ASN A O 1
ATOM 538 N N . ALA A 1 70 ? -6.697 2.978 12.855 1.00 98.12 70 ALA A N 1
ATOM 539 C CA . ALA A 1 70 ? -6.490 2.032 11.761 1.00 98.12 70 ALA A CA 1
ATOM 540 C C . ALA A 1 70 ? -6.969 2.587 10.408 1.00 98.12 70 ALA A C 1
ATOM 542 O O . ALA A 1 70 ? -6.302 2.390 9.395 1.00 98.12 70 ALA A O 1
ATOM 543 N N . VAL A 1 71 ? -8.089 3.318 10.373 1.00 98.19 71 VAL A N 1
ATOM 544 C CA . VAL A 1 71 ? -8.589 3.967 9.149 1.00 98.19 71 VAL A CA 1
ATOM 545 C C . VAL A 1 71 ? -7.620 5.043 8.664 1.00 98.19 71 VAL A C 1
ATOM 547 O O . VAL A 1 71 ? -7.288 5.074 7.480 1.00 98.19 71 VAL A O 1
ATOM 550 N N . VAL A 1 72 ? -7.122 5.895 9.563 1.00 98.31 72 VAL A N 1
ATOM 551 C CA . VAL A 1 72 ? -6.135 6.931 9.213 1.00 98.31 72 VAL A CA 1
ATOM 552 C C . VAL A 1 72 ? -4.837 6.300 8.699 1.00 98.31 72 VAL A C 1
ATOM 554 O O . VAL A 1 72 ? -4.268 6.755 7.706 1.00 98.31 72 VAL A O 1
ATOM 557 N N . GLU A 1 73 ? -4.373 5.224 9.334 1.00 98.38 73 GLU A N 1
ATOM 558 C CA . GLU A 1 73 ? -3.187 4.488 8.894 1.00 98.38 73 GLU A CA 1
ATOM 559 C C . GLU A 1 73 ? -3.392 3.824 7.526 1.00 98.38 73 GLU A C 1
ATOM 561 O O . GLU A 1 73 ? -2.514 3.904 6.660 1.00 98.38 73 GLU A O 1
ATOM 566 N N . ALA A 1 74 ? -4.563 3.230 7.291 1.00 97.50 74 ALA A N 1
ATOM 567 C CA . ALA A 1 74 ? -4.922 2.647 6.004 1.00 97.50 74 ALA A CA 1
ATOM 568 C C . ALA A 1 74 ? -4.955 3.709 4.896 1.00 97.50 74 ALA A C 1
ATOM 570 O O . ALA A 1 74 ? -4.391 3.484 3.825 1.00 97.50 74 ALA A O 1
ATOM 571 N N . GLN A 1 75 ? -5.538 4.886 5.157 1.00 97.94 75 GLN A N 1
ATOM 572 C CA . GLN A 1 75 ? -5.541 6.014 4.218 1.00 97.94 75 GLN A CA 1
ATOM 573 C C . GLN A 1 75 ? -4.117 6.476 3.894 1.00 97.94 75 GLN A C 1
ATOM 575 O O . GLN A 1 75 ? -3.743 6.557 2.724 1.00 97.94 75 GLN A O 1
ATOM 580 N N . LYS A 1 76 ? -3.283 6.687 4.919 1.00 98.12 76 LYS A N 1
ATOM 581 C CA . LYS A 1 76 ? -1.876 7.068 4.742 1.00 98.12 76 LYS A CA 1
ATOM 582 C C . LYS A 1 76 ? -1.104 6.033 3.920 1.00 98.12 76 LYS A C 1
ATOM 584 O O . LYS A 1 76 ? -0.325 6.397 3.040 1.00 98.12 76 LYS A O 1
ATOM 589 N N . THR A 1 77 ? -1.329 4.750 4.189 1.00 98.31 77 THR A N 1
ATOM 590 C CA . THR A 1 77 ? -0.698 3.645 3.458 1.00 98.31 77 THR A CA 1
ATOM 591 C C . THR A 1 77 ? -1.162 3.613 2.006 1.00 98.31 77 THR A C 1
ATOM 593 O O . THR A 1 77 ? -0.337 3.482 1.103 1.00 98.31 77 THR A O 1
ATOM 596 N N . ALA A 1 78 ? -2.460 3.795 1.755 1.00 98.25 78 ALA A N 1
ATOM 597 C CA . ALA A 1 78 ? -3.009 3.862 0.406 1.00 98.25 78 ALA A CA 1
ATOM 598 C C . ALA A 1 78 ? -2.405 5.026 -0.395 1.00 98.25 78 ALA A C 1
ATOM 600 O O . ALA A 1 78 ? -1.997 4.839 -1.544 1.00 98.25 78 ALA A O 1
ATOM 601 N N . ASP A 1 79 ? -2.270 6.206 0.211 1.00 98.19 79 ASP A N 1
ATOM 602 C CA . ASP A 1 79 ? -1.657 7.367 -0.440 1.00 98.19 79 ASP A CA 1
ATOM 603 C C . ASP A 1 79 ? -0.157 7.177 -0.686 1.00 98.19 79 ASP A C 1
ATOM 605 O O . ASP A 1 79 ? 0.362 7.569 -1.738 1.00 98.19 79 ASP A O 1
ATOM 609 N N . GLN A 1 80 ? 0.543 6.512 0.235 1.00 98.25 80 GLN A N 1
ATOM 610 C CA . GLN A 1 80 ? 1.940 6.139 0.048 1.00 98.25 80 GLN A CA 1
ATOM 611 C C . GLN A 1 80 ? 2.107 5.142 -1.108 1.00 98.25 80 GLN A C 1
ATOM 613 O O . GLN A 1 80 ? 2.984 5.336 -1.949 1.00 98.25 80 GLN A O 1
ATOM 618 N N . ILE A 1 81 ? 1.239 4.128 -1.207 1.00 98.44 81 ILE A N 1
ATOM 619 C CA . ILE A 1 81 ? 1.225 3.174 -2.326 1.00 98.44 81 ILE A CA 1
ATOM 620 C C . ILE A 1 81 ? 0.969 3.905 -3.646 1.00 98.44 81 ILE A C 1
ATOM 622 O O . ILE A 1 81 ? 1.736 3.728 -4.589 1.00 98.44 81 ILE A O 1
ATOM 626 N N . ARG A 1 82 ? -0.050 4.773 -3.716 1.00 98.31 82 ARG A N 1
ATOM 627 C CA . ARG A 1 82 ? -0.349 5.567 -4.922 1.00 98.31 82 ARG A CA 1
ATOM 628 C C . ARG A 1 82 ? 0.834 6.435 -5.341 1.00 98.31 82 ARG A C 1
ATOM 630 O O . ARG A 1 82 ? 1.173 6.485 -6.519 1.00 98.31 82 ARG A O 1
ATOM 637 N N . THR A 1 83 ? 1.468 7.110 -4.385 1.00 98.38 83 THR A N 1
ATOM 638 C CA . THR A 1 83 ? 2.618 7.983 -4.651 1.00 98.38 83 THR A CA 1
ATOM 639 C C . THR A 1 83 ? 3.816 7.186 -5.157 1.00 98.38 83 THR A C 1
ATOM 641 O O . THR A 1 83 ? 4.452 7.589 -6.128 1.00 98.38 83 THR A O 1
ATOM 644 N N . ASN A 1 84 ? 4.110 6.045 -4.536 1.00 98.25 84 ASN A N 1
ATOM 645 C CA . ASN A 1 84 ? 5.206 5.178 -4.957 1.00 98.25 84 ASN A CA 1
ATOM 646 C C . ASN A 1 84 ? 4.942 4.572 -6.337 1.00 98.25 84 ASN A C 1
ATOM 648 O O . ASN A 1 84 ? 5.825 4.616 -7.182 1.00 98.25 84 ASN A O 1
ATOM 652 N N . ALA A 1 85 ? 3.725 4.090 -6.596 1.00 98.19 85 ALA A N 1
ATOM 653 C CA . ALA A 1 85 ? 3.347 3.545 -7.896 1.00 98.19 85 ALA A CA 1
ATOM 654 C C . ALA A 1 85 ? 3.476 4.588 -9.018 1.00 98.19 85 ALA A C 1
ATOM 656 O O . ALA A 1 85 ? 3.968 4.266 -10.094 1.00 98.19 85 ALA A O 1
ATOM 657 N N . ARG A 1 86 ? 3.094 5.850 -8.762 1.00 98.25 86 ARG A N 1
ATOM 658 C CA . ARG A 1 86 ? 3.287 6.954 -9.720 1.00 98.25 86 ARG A CA 1
ATOM 659 C C . ARG A 1 86 ? 4.764 7.212 -10.009 1.00 98.25 86 ARG A C 1
ATOM 661 O O . ARG A 1 86 ? 5.139 7.281 -11.172 1.00 98.25 86 ARG A O 1
ATOM 668 N N . LYS A 1 87 ? 5.600 7.298 -8.969 1.00 98.44 87 LYS A N 1
ATOM 669 C CA . LYS A 1 87 ? 7.053 7.481 -9.128 1.00 98.44 87 LYS A CA 1
ATOM 670 C C . LYS A 1 87 ? 7.694 6.328 -9.896 1.00 98.44 87 LYS A C 1
ATOM 672 O O . LYS A 1 87 ? 8.504 6.568 -10.782 1.00 98.44 87 LYS A O 1
ATOM 677 N N . GLU A 1 88 ? 7.312 5.097 -9.574 1.00 98.19 88 GLU A N 1
ATOM 678 C CA . GLU A 1 88 ? 7.815 3.904 -10.255 1.00 98.19 88 GLU A CA 1
ATOM 679 C C . GLU A 1 88 ? 7.393 3.897 -11.729 1.00 98.19 88 GLU A C 1
ATOM 681 O O . GLU A 1 88 ? 8.209 3.641 -12.607 1.00 98.19 88 GLU A O 1
ATOM 686 N N . ALA A 1 89 ? 6.141 4.259 -12.027 1.00 98.44 89 ALA A N 1
ATOM 687 C CA . ALA A 1 89 ? 5.660 4.376 -13.400 1.00 98.44 89 ALA A CA 1
ATOM 688 C C . ALA A 1 89 ? 6.424 5.451 -14.192 1.00 98.44 89 ALA A C 1
ATOM 690 O O . ALA A 1 89 ? 6.842 5.205 -15.323 1.00 98.44 89 ALA A O 1
ATOM 691 N N . GLU A 1 90 ? 6.650 6.628 -13.601 1.00 98.25 90 GLU A N 1
ATOM 692 C CA . GLU A 1 90 ? 7.459 7.691 -14.210 1.00 98.25 90 GLU A CA 1
ATOM 693 C C . GLU A 1 90 ? 8.900 7.234 -14.474 1.00 98.25 90 GLU A C 1
ATOM 695 O O . GLU A 1 90 ? 9.457 7.519 -15.540 1.00 98.25 90 GLU A O 1
ATOM 700 N N . LEU A 1 91 ? 9.490 6.490 -13.536 1.00 98.44 91 LEU A N 1
ATOM 701 C CA . LEU A 1 91 ? 10.830 5.930 -13.664 1.00 98.44 91 LEU A CA 1
ATOM 702 C C . LEU A 1 91 ? 10.894 4.898 -14.794 1.00 98.44 91 LEU A C 1
ATOM 704 O O . LEU A 1 91 ? 11.731 5.040 -15.680 1.00 98.44 91 LEU A O 1
ATOM 708 N N . ILE A 1 92 ? 9.956 3.949 -14.845 1.00 98.44 92 ILE A N 1
ATOM 709 C CA . ILE A 1 92 ? 9.855 2.951 -15.922 1.00 98.44 92 ILE A CA 1
ATOM 710 C C . ILE A 1 92 ? 9.726 3.632 -17.288 1.00 98.44 92 ILE A C 1
ATOM 712 O O . ILE A 1 92 ? 10.411 3.253 -18.239 1.00 98.44 92 ILE A O 1
ATOM 716 N N . ILE A 1 93 ? 8.875 4.657 -17.406 1.00 98.44 93 ILE A N 1
ATOM 717 C CA . ILE A 1 93 ? 8.708 5.402 -18.661 1.00 98.44 93 ILE A CA 1
ATOM 718 C C . ILE A 1 93 ? 10.014 6.105 -19.045 1.00 98.44 93 ILE A C 1
ATOM 720 O O . ILE A 1 93 ? 10.405 6.093 -20.215 1.00 98.44 93 ILE A O 1
ATOM 724 N N . THR A 1 94 ? 10.691 6.724 -18.081 1.00 98.38 94 THR A N 1
ATOM 725 C CA . THR A 1 94 ? 11.936 7.463 -18.320 1.00 98.38 94 THR A CA 1
ATOM 726 C C . THR A 1 94 ? 13.068 6.523 -18.734 1.00 98.38 94 THR A C 1
ATOM 728 O O . THR A 1 94 ? 13.727 6.768 -19.746 1.00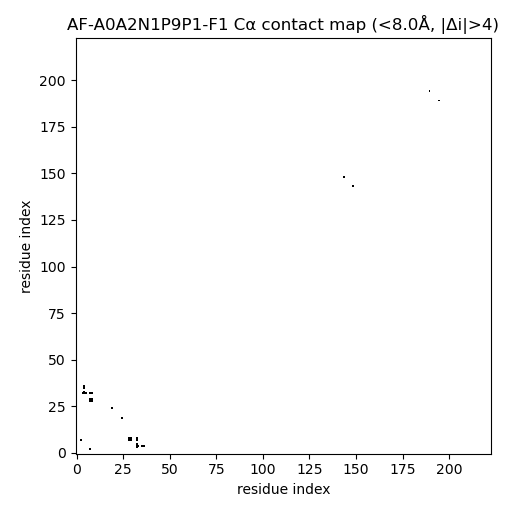 98.38 94 THR A O 1
ATOM 731 N N . GLU A 1 95 ? 13.248 5.411 -18.022 1.00 98.12 95 GLU A N 1
ATOM 732 C CA . GLU A 1 95 ? 14.226 4.376 -18.358 1.00 98.12 95 GLU A CA 1
ATOM 733 C C . GLU A 1 95 ? 13.914 3.722 -19.705 1.00 98.12 95 GLU A C 1
ATOM 735 O O . GLU A 1 95 ? 14.810 3.543 -20.531 1.00 98.12 95 GLU A O 1
ATOM 740 N N . GLY A 1 96 ? 12.640 3.430 -19.977 1.00 98.25 96 GLY A N 1
ATOM 741 C CA . GLY A 1 96 ? 12.183 2.909 -21.263 1.00 98.25 96 GLY A CA 1
ATOM 742 C C . GLY A 1 96 ? 12.544 3.841 -22.420 1.00 98.25 96 GLY A C 1
ATOM 743 O O . GLY A 1 96 ? 13.135 3.401 -23.407 1.00 98.25 96 GLY A O 1
ATOM 744 N N . LYS A 1 97 ? 12.278 5.147 -22.276 1.00 98.25 97 LYS A N 1
ATOM 745 C CA . LYS A 1 97 ? 12.656 6.169 -23.268 1.00 98.25 97 LYS A CA 1
ATOM 746 C C . LYS A 1 97 ? 14.168 6.263 -23.451 1.00 98.25 97 LYS A C 1
ATOM 748 O O . LYS A 1 97 ? 14.641 6.334 -24.584 1.00 98.25 97 LYS A O 1
ATOM 753 N N . GLN A 1 98 ? 14.938 6.245 -22.364 1.00 98.25 98 GLN A N 1
ATOM 754 C CA . GLN A 1 98 ? 16.398 6.298 -22.436 1.00 98.25 98 GLN A CA 1
ATOM 755 C C . GLN A 1 98 ? 16.971 5.065 -23.148 1.00 98.25 98 GLN A C 1
ATOM 757 O O . GLN A 1 98 ? 17.835 5.201 -24.016 1.00 98.25 98 GLN A O 1
ATOM 762 N N . ASN A 1 99 ? 16.464 3.875 -22.827 1.00 98.19 99 ASN A N 1
ATOM 763 C CA . ASN A 1 99 ? 16.876 2.623 -23.455 1.00 98.19 99 ASN A CA 1
ATOM 764 C C . ASN A 1 99 ? 16.513 2.583 -24.940 1.00 98.19 99 ASN A C 1
ATOM 766 O O . ASN A 1 99 ? 17.355 2.205 -25.755 1.00 98.19 99 ASN A O 1
ATOM 770 N N . TYR A 1 100 ? 15.304 3.024 -25.296 1.00 98.06 100 TYR A N 1
ATOM 771 C CA . TYR A 1 100 ? 14.872 3.159 -26.686 1.00 98.06 100 TYR A CA 1
ATOM 772 C C . TYR A 1 100 ? 15.795 4.098 -27.467 1.00 98.06 100 TYR A C 1
ATOM 774 O O . TYR A 1 100 ? 16.362 3.698 -28.482 1.00 98.06 100 TYR A O 1
ATOM 782 N N . ASN A 1 101 ? 16.029 5.309 -26.955 1.00 98.00 101 ASN A N 1
ATOM 783 C CA . ASN A 1 101 ? 16.900 6.287 -27.607 1.00 98.00 101 ASN A CA 1
ATOM 784 C C . ASN A 1 101 ? 18.327 5.753 -27.778 1.00 98.00 101 ASN A C 1
ATOM 786 O O . ASN A 1 101 ? 18.938 5.943 -28.828 1.00 98.00 101 ASN A O 1
ATOM 790 N N . ARG A 1 102 ? 18.850 5.041 -26.770 1.00 98.31 102 ARG A N 1
ATOM 791 C CA . ARG A 1 102 ? 20.164 4.395 -26.853 1.00 98.31 102 ARG A CA 1
ATOM 792 C C . ARG A 1 102 ? 20.197 3.324 -27.943 1.00 98.31 102 ARG A C 1
ATOM 794 O O . ARG A 1 102 ? 21.138 3.304 -28.730 1.00 98.31 102 ARG A O 1
ATOM 801 N N . ALA A 1 103 ? 19.185 2.461 -28.001 1.00 98.25 103 ALA A N 1
ATOM 802 C CA . ALA A 1 103 ? 19.100 1.403 -29.003 1.00 98.25 103 ALA A CA 1
ATOM 803 C C . ALA A 1 103 ? 19.002 1.979 -30.423 1.00 98.25 103 ALA A C 1
ATOM 805 O O . ALA A 1 103 ? 19.718 1.533 -31.315 1.00 98.25 103 ALA A O 1
ATOM 806 N N . VAL A 1 104 ? 18.175 3.008 -30.625 1.00 98.38 104 VAL A N 1
ATOM 807 C CA . VAL A 1 104 ? 18.034 3.700 -31.915 1.00 98.38 104 VAL A CA 1
ATOM 808 C C . VAL A 1 104 ? 19.353 4.349 -32.338 1.00 98.38 104 VAL A C 1
ATOM 810 O O . VAL A 1 104 ? 19.790 4.158 -33.471 1.00 98.38 104 VAL A O 1
ATOM 813 N N . ALA A 1 105 ? 20.038 5.048 -31.428 1.00 98.12 105 ALA A N 1
ATOM 814 C CA . ALA A 1 105 ? 21.346 5.638 -31.713 1.00 98.12 105 ALA A CA 1
ATOM 815 C C . ALA A 1 105 ? 22.394 4.578 -32.096 1.00 98.12 105 ALA A C 1
ATOM 817 O O . ALA A 1 105 ? 23.148 4.771 -33.050 1.00 98.12 105 ALA A O 1
ATOM 818 N N . GLU A 1 106 ? 22.416 3.440 -31.397 1.00 98.25 106 GLU A N 1
ATOM 819 C CA . GLU A 1 106 ? 23.309 2.322 -31.715 1.00 98.25 106 GLU A CA 1
ATOM 820 C C . GLU A 1 106 ? 23.011 1.727 -33.102 1.00 98.25 106 GLU A C 1
ATOM 822 O O . GLU A 1 106 ? 23.937 1.417 -33.853 1.00 98.25 106 GLU A O 1
ATOM 827 N N . GLN A 1 107 ? 21.735 1.596 -33.476 1.00 98.00 107 GLN A N 1
ATOM 828 C CA . GLN A 1 107 ? 21.354 1.113 -34.805 1.00 98.00 107 GLN A CA 1
ATOM 829 C C . GLN A 1 107 ? 21.729 2.101 -35.909 1.00 98.00 107 GLN A C 1
ATOM 831 O O . GLN A 1 107 ? 22.299 1.684 -36.914 1.00 98.00 107 GLN A O 1
ATOM 836 N N . HIS A 1 108 ? 21.494 3.402 -35.717 1.00 97.88 108 HIS A N 1
ATOM 837 C CA . HIS A 1 108 ? 21.933 4.417 -36.678 1.00 97.88 108 HIS A CA 1
ATOM 838 C C . HIS A 1 108 ? 23.451 4.414 -36.862 1.00 97.88 108 HIS A C 1
ATOM 840 O O . HIS A 1 108 ? 23.927 4.516 -37.990 1.00 97.88 108 HIS A O 1
ATOM 846 N N . HIS A 1 109 ? 24.212 4.237 -35.779 1.00 98.25 109 HIS A N 1
ATOM 847 C CA . HIS A 1 109 ? 25.663 4.100 -35.865 1.00 98.25 109 HIS A CA 1
ATOM 848 C C . HIS A 1 109 ? 26.065 2.884 -36.710 1.00 98.25 109 HIS A C 1
ATOM 850 O O . HIS A 1 109 ? 26.859 3.017 -37.637 1.00 98.25 109 HIS A O 1
ATOM 856 N N . LYS A 1 110 ? 25.468 1.713 -36.452 1.00 98.06 110 LYS A N 1
ATOM 857 C CA . LYS A 1 110 ? 25.723 0.490 -37.234 1.00 98.06 110 LYS A CA 1
ATOM 858 C C . LYS A 1 110 ? 25.335 0.640 -38.704 1.00 98.06 110 LYS A C 1
ATOM 860 O O . LYS A 1 110 ? 26.049 0.144 -39.571 1.00 98.06 110 LYS A O 1
ATOM 865 N N . MET A 1 111 ? 24.220 1.312 -38.993 1.00 98.06 111 MET A N 1
ATOM 866 C CA . MET A 1 111 ? 23.801 1.605 -40.366 1.00 98.06 111 MET A CA 1
ATOM 867 C C . MET A 1 111 ? 24.837 2.477 -41.076 1.00 98.06 111 MET A C 1
ATOM 869 O O . MET A 1 111 ? 25.286 2.108 -42.157 1.00 98.06 111 MET A O 1
ATOM 873 N N . ALA A 1 112 ? 25.291 3.558 -40.438 1.00 97.88 112 ALA A N 1
ATOM 874 C CA . ALA A 1 112 ? 26.319 4.432 -40.997 1.00 97.88 112 ALA A CA 1
ATOM 875 C C . ALA A 1 112 ? 27.654 3.696 -41.232 1.00 97.88 112 ALA A C 1
ATOM 877 O O . ALA A 1 112 ? 28.289 3.869 -42.272 1.00 97.88 112 ALA A O 1
ATOM 878 N N . GLU A 1 113 ? 28.071 2.830 -40.301 1.00 98.19 113 GLU A N 1
ATOM 879 C CA . GLU A 1 113 ? 29.255 1.975 -40.475 1.00 98.19 113 GLU A CA 1
ATOM 880 C C . GLU A 1 113 ? 29.106 1.015 -41.662 1.00 98.19 113 GLU A C 1
ATOM 882 O O . GLU A 1 113 ? 30.043 0.827 -42.444 1.00 98.19 113 GLU A O 1
ATOM 887 N N . LEU A 1 114 ? 27.930 0.401 -41.816 1.00 97.69 114 LEU A N 1
ATOM 888 C CA . LEU A 1 114 ? 27.662 -0.527 -42.908 1.00 97.69 114 LEU A CA 1
ATOM 889 C C . LEU A 1 114 ? 27.638 0.192 -44.260 1.00 97.69 114 LEU A C 1
ATOM 891 O O . LEU A 1 114 ? 28.239 -0.302 -45.212 1.00 97.69 114 LEU A O 1
ATOM 895 N N . GLU A 1 115 ? 27.007 1.363 -44.340 1.00 97.94 115 GLU A N 1
ATOM 896 C CA . GLU A 1 115 ? 27.005 2.214 -45.534 1.00 97.94 115 GLU A CA 1
ATOM 897 C C . GLU A 1 115 ? 28.428 2.612 -45.939 1.00 97.94 115 GLU A C 1
ATOM 899 O O . GLU A 1 115 ? 28.809 2.465 -47.104 1.00 97.94 115 GLU A O 1
ATOM 904 N N . ALA A 1 116 ? 29.257 3.029 -44.976 1.00 97.94 116 ALA A N 1
ATOM 905 C CA . ALA A 1 116 ? 30.662 3.341 -45.225 1.00 97.94 116 ALA A CA 1
ATOM 906 C C . ALA A 1 116 ? 31.424 2.127 -45.784 1.00 97.94 116 ALA A C 1
ATOM 908 O O . ALA A 1 116 ? 32.164 2.250 -46.764 1.00 97.94 116 ALA A O 1
ATOM 909 N N . LYS A 1 117 ? 31.193 0.936 -45.222 1.00 97.69 117 LYS A N 1
ATOM 910 C CA . LYS A 1 117 ? 31.811 -0.313 -45.685 1.00 97.69 117 LYS A CA 1
ATOM 911 C C . LYS A 1 117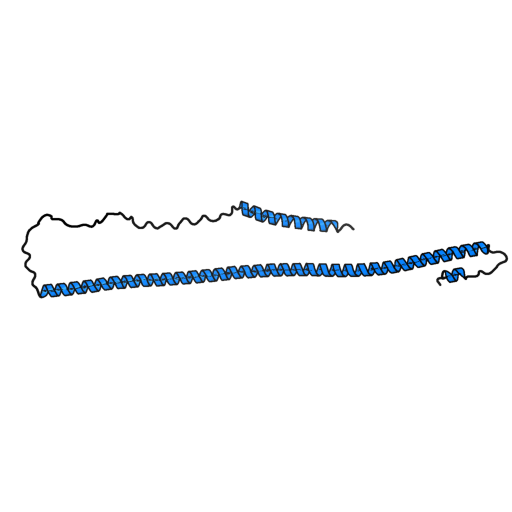 ? 31.349 -0.717 -47.088 1.00 97.69 117 LYS A C 1
ATOM 913 O O . LYS A 1 117 ? 32.157 -1.195 -47.885 1.00 97.69 117 LYS A O 1
ATOM 918 N N . VAL A 1 118 ? 30.071 -0.514 -47.413 1.00 97.94 118 VAL A N 1
ATOM 919 C CA . VAL A 1 118 ? 29.535 -0.744 -48.764 1.00 97.94 118 VAL A CA 1
ATOM 920 C C . VAL A 1 118 ? 30.228 0.178 -49.766 1.00 97.94 118 VAL A C 1
ATOM 922 O O . VAL A 1 118 ? 30.725 -0.297 -50.790 1.00 97.94 118 VAL A O 1
ATOM 925 N N . HIS A 1 119 ? 30.350 1.469 -49.448 1.00 97.50 119 HIS A N 1
ATOM 926 C CA . HIS A 1 119 ? 31.066 2.422 -50.294 1.00 97.50 119 HIS A CA 1
ATOM 927 C C . HIS A 1 119 ? 32.544 2.057 -50.482 1.00 97.50 119 HIS A C 1
ATOM 929 O O . HIS A 1 119 ? 33.060 2.128 -51.601 1.00 97.50 119 HIS A O 1
ATOM 935 N N . GLU A 1 120 ? 33.223 1.619 -49.421 1.00 97.62 120 GLU A N 1
ATOM 936 C CA . GLU A 1 120 ? 34.608 1.147 -49.486 1.00 97.62 120 GLU A CA 1
ATOM 937 C C . GLU A 1 120 ? 34.754 -0.091 -50.389 1.00 97.62 120 GLU A C 1
ATOM 939 O O . GLU A 1 120 ? 35.662 -0.157 -51.227 1.00 97.62 120 GLU A O 1
ATOM 944 N N . MET A 1 121 ? 33.844 -1.062 -50.272 1.00 97.56 121 MET A N 1
ATOM 945 C CA . MET A 1 121 ? 33.824 -2.260 -51.116 1.00 97.56 121 MET A CA 1
ATOM 946 C C . MET A 1 121 ? 33.583 -1.915 -52.587 1.00 97.56 121 MET A C 1
ATOM 948 O O . MET A 1 121 ? 34.282 -2.437 -53.460 1.00 97.56 121 MET A O 1
ATOM 952 N N . ASP A 1 122 ? 32.653 -1.006 -52.878 1.00 97.69 122 ASP A N 1
ATOM 953 C CA . ASP A 1 122 ? 32.383 -0.544 -54.240 1.00 97.69 122 ASP A CA 1
ATOM 954 C C . ASP A 1 122 ? 33.578 0.189 -54.849 1.00 97.69 122 ASP A C 1
ATOM 956 O O . ASP A 1 122 ? 33.941 -0.055 -56.007 1.00 97.69 122 ASP A O 1
ATOM 960 N N . TYR A 1 123 ? 34.231 1.052 -54.070 1.00 97.50 123 TYR A N 1
ATOM 961 C CA . TYR A 1 123 ? 35.463 1.713 -54.484 1.00 97.50 123 TYR A CA 1
ATOM 962 C C . TYR A 1 123 ? 36.569 0.690 -54.774 1.00 97.50 123 TYR A C 1
ATOM 964 O O . TYR A 1 123 ? 37.181 0.715 -55.847 1.00 97.50 123 TYR A O 1
ATOM 972 N N . THR A 1 124 ? 36.776 -0.265 -53.866 1.00 97.62 124 THR A N 1
ATOM 973 C CA . THR A 1 124 ? 37.777 -1.329 -54.007 1.00 97.62 124 THR A CA 1
ATOM 974 C C . THR A 1 124 ? 37.522 -2.153 -55.266 1.00 97.62 124 THR A C 1
ATOM 976 O O . THR A 1 124 ? 38.431 -2.311 -56.086 1.00 97.62 124 THR A O 1
ATOM 979 N N . LYS A 1 125 ? 36.275 -2.588 -55.486 1.00 97.81 125 LYS A N 1
ATOM 980 C CA . LYS A 1 125 ? 35.836 -3.314 -56.684 1.00 97.81 125 LYS A CA 1
ATOM 981 C C . LYS A 1 125 ? 36.141 -2.526 -57.956 1.00 97.81 125 LYS A C 1
ATOM 983 O O . LYS A 1 125 ? 36.787 -3.052 -58.862 1.00 97.81 125 LYS A O 1
ATOM 988 N N . ARG A 1 126 ? 35.713 -1.260 -58.034 1.00 97.19 126 ARG A N 1
ATOM 989 C CA . ARG A 1 126 ? 35.958 -0.391 -59.201 1.00 97.19 126 ARG A CA 1
ATOM 990 C C . ARG A 1 126 ? 37.453 -0.220 -59.467 1.00 97.19 126 ARG A C 1
ATOM 992 O O . ARG A 1 126 ? 37.885 -0.352 -60.612 1.00 97.19 126 ARG A O 1
ATOM 999 N N . SER A 1 127 ? 38.245 0.011 -58.419 1.00 97.25 127 SER A N 1
ATOM 1000 C CA . SER A 1 127 ? 39.697 0.171 -58.533 1.00 97.25 127 SER A CA 1
ATOM 1001 C C . SER A 1 127 ? 40.382 -1.105 -59.035 1.00 97.25 127 SER A C 1
ATOM 1003 O O . SER A 1 127 ? 41.286 -1.031 -59.865 1.00 97.25 127 SER A O 1
ATOM 1005 N N . PHE A 1 128 ? 39.923 -2.277 -58.590 1.00 97.81 128 PHE A N 1
ATOM 1006 C CA . PHE A 1 128 ? 40.443 -3.569 -59.023 1.00 97.81 128 PHE A CA 1
ATOM 1007 C C . PHE A 1 128 ? 40.166 -3.813 -60.509 1.00 97.81 128 PHE A C 1
ATOM 1009 O O . PHE A 1 128 ? 41.095 -4.113 -61.256 1.00 97.81 128 PHE A O 1
ATOM 1016 N N . TYR A 1 129 ? 38.926 -3.602 -60.966 1.00 97.19 129 TYR A N 1
ATOM 1017 C CA . TYR A 1 129 ? 38.581 -3.728 -62.388 1.00 97.19 129 TYR A CA 1
ATOM 1018 C C . TYR A 1 129 ? 39.366 -2.751 -63.269 1.00 97.19 129 TYR A C 1
ATOM 1020 O O . TYR A 1 129 ? 39.815 -3.132 -64.349 1.00 97.19 129 TYR A O 1
ATOM 1028 N N . ALA A 1 130 ? 39.564 -1.509 -62.816 1.00 96.69 130 ALA A N 1
ATOM 1029 C CA . ALA A 1 130 ? 40.366 -0.528 -63.542 1.00 96.69 130 ALA A CA 1
ATOM 1030 C C . ALA A 1 130 ? 41.835 -0.967 -63.667 1.00 96.69 130 ALA A C 1
ATOM 1032 O O . ALA A 1 130 ? 42.390 -0.922 -64.765 1.00 96.69 130 ALA A O 1
ATOM 1033 N N . LYS A 1 131 ? 42.441 -1.450 -62.571 1.00 96.75 131 LYS A N 1
ATOM 1034 C CA . LYS A 1 131 ? 43.811 -1.992 -62.562 1.00 96.75 131 LYS A CA 1
ATOM 1035 C C . LYS A 1 131 ? 43.945 -3.204 -63.483 1.00 96.75 131 LYS A C 1
ATOM 1037 O O . LYS A 1 131 ? 44.835 -3.228 -64.323 1.00 96.75 131 LYS A O 1
ATOM 1042 N N . LEU A 1 132 ? 43.028 -4.166 -63.381 1.00 97.19 132 LEU A N 1
ATOM 1043 C CA . LEU A 1 132 ? 43.025 -5.363 -64.223 1.00 97.19 132 LEU A CA 1
ATOM 1044 C C . LEU A 1 132 ? 42.891 -5.008 -65.709 1.00 97.19 132 LEU A C 1
ATOM 1046 O O . LEU A 1 132 ? 43.613 -5.543 -66.547 1.00 97.19 132 LEU A O 1
ATOM 1050 N N . ARG A 1 133 ? 41.994 -4.074 -66.046 1.00 96.19 133 ARG A N 1
ATOM 1051 C CA . ARG A 1 133 ? 41.828 -3.590 -67.422 1.00 96.19 133 ARG A CA 1
ATOM 1052 C C . ARG A 1 133 ? 43.103 -2.930 -67.945 1.00 96.19 133 ARG A C 1
ATOM 1054 O O . ARG A 1 133 ? 43.474 -3.180 -69.089 1.00 96.19 133 ARG A O 1
ATOM 1061 N N . ALA A 1 134 ? 43.749 -2.092 -67.136 1.00 96.38 134 ALA A N 1
ATOM 1062 C CA . ALA A 1 134 ? 44.999 -1.440 -67.510 1.00 96.38 134 ALA A CA 1
ATOM 1063 C C . ALA A 1 134 ? 46.111 -2.467 -67.784 1.00 96.38 134 ALA A C 1
ATOM 1065 O O . ALA A 1 134 ? 46.788 -2.355 -68.803 1.00 96.38 134 ALA A O 1
ATOM 1066 N N . GLU A 1 135 ? 46.229 -3.496 -66.941 1.00 96.69 135 GLU A N 1
ATOM 1067 C CA . GLU A 1 135 ? 47.204 -4.582 -67.100 1.00 96.69 135 GLU A CA 1
ATOM 1068 C C . GLU A 1 135 ? 46.975 -5.377 -68.395 1.00 96.69 135 GLU A C 1
ATOM 1070 O O . GLU A 1 135 ? 47.896 -5.578 -69.185 1.00 96.69 135 GLU A O 1
ATOM 1075 N N . ILE A 1 136 ? 45.725 -5.771 -68.671 1.00 96.50 136 ILE A N 1
ATOM 1076 C CA . ILE A 1 136 ? 45.371 -6.494 -69.903 1.00 96.50 136 ILE A CA 1
ATOM 1077 C C . ILE A 1 136 ? 45.707 -5.656 -71.142 1.00 96.50 136 ILE A C 1
ATOM 1079 O O . ILE A 1 136 ? 46.292 -6.172 -72.092 1.00 96.50 136 ILE A O 1
ATOM 1083 N N . LEU A 1 137 ? 45.364 -4.364 -71.144 1.00 95.38 137 LEU A N 1
ATOM 1084 C CA . LEU A 1 137 ? 45.680 -3.466 -72.260 1.00 95.38 137 LEU A CA 1
ATOM 1085 C C . LEU A 1 137 ? 47.192 -3.277 -72.439 1.00 95.38 137 LEU A C 1
ATOM 1087 O O . LEU A 1 137 ? 47.664 -3.210 -73.575 1.00 95.38 137 LEU A O 1
ATOM 1091 N N . ALA A 1 138 ? 47.955 -3.212 -71.345 1.00 94.62 138 ALA A N 1
ATOM 1092 C CA . ALA A 1 138 ? 49.412 -3.139 -71.394 1.00 94.62 138 ALA A CA 1
ATOM 1093 C C . ALA A 1 138 ? 50.019 -4.410 -72.013 1.00 94.62 138 ALA A C 1
ATOM 1095 O O . ALA A 1 138 ? 50.861 -4.309 -72.907 1.00 94.62 138 ALA A O 1
ATOM 1096 N N . HIS A 1 139 ? 49.549 -5.594 -71.608 1.00 94.25 139 HIS A N 1
ATOM 1097 C CA . HIS A 1 139 ? 49.973 -6.869 -72.192 1.00 94.25 139 HIS A CA 1
ATOM 1098 C C . HIS A 1 139 ? 49.580 -7.010 -73.666 1.00 94.25 139 HIS A C 1
ATOM 1100 O O . HIS A 1 139 ? 50.404 -7.445 -74.466 1.00 94.25 139 HIS A O 1
ATOM 1106 N N . LEU A 1 140 ? 48.370 -6.598 -74.058 1.00 93.00 140 LEU A N 1
ATOM 1107 C CA . LEU A 1 140 ? 47.958 -6.587 -75.467 1.00 93.00 140 LEU A CA 1
ATOM 1108 C C . LEU A 1 140 ? 48.877 -5.700 -76.311 1.00 93.00 140 LEU A C 1
ATOM 1110 O O . LEU A 1 140 ? 49.393 -6.147 -77.329 1.00 93.00 140 LEU A O 1
ATOM 1114 N N . LYS A 1 141 ? 49.172 -4.485 -75.838 1.00 92.00 141 LYS A N 1
ATOM 1115 C CA . LYS A 1 141 ? 50.102 -3.573 -76.514 1.00 92.00 141 LYS A CA 1
ATOM 1116 C C . LYS A 1 141 ? 51.508 -4.170 -76.659 1.00 92.00 141 LYS A C 1
ATOM 1118 O O . LYS A 1 141 ? 52.173 -3.925 -77.662 1.00 92.00 141 LYS A O 1
ATOM 1123 N N . LEU A 1 142 ? 51.971 -4.936 -75.668 1.00 90.94 142 LEU A N 1
ATOM 1124 C CA . LEU A 1 142 ? 53.242 -5.655 -75.749 1.00 90.94 142 LEU A CA 1
ATOM 1125 C C . LEU A 1 142 ? 53.192 -6.753 -76.822 1.00 90.94 142 LEU A C 1
ATOM 1127 O O . LEU A 1 142 ? 54.108 -6.841 -77.636 1.00 90.94 142 LEU A O 1
ATOM 1131 N N . VAL A 1 143 ? 52.122 -7.549 -76.872 1.00 88.62 143 VAL A N 1
ATOM 1132 C CA . VAL A 1 143 ? 51.936 -8.581 -77.906 1.00 88.62 143 VAL A CA 1
ATOM 1133 C C . VAL A 1 143 ? 51.900 -7.964 -79.304 1.00 88.62 143 VAL A C 1
ATOM 1135 O O . VAL A 1 143 ? 52.643 -8.421 -80.170 1.00 88.62 143 VAL A O 1
ATOM 1138 N N . ASP A 1 144 ? 51.142 -6.883 -79.499 1.00 87.44 144 ASP A N 1
ATOM 1139 C CA . ASP A 1 144 ? 51.064 -6.145 -80.770 1.00 87.44 144 ASP A CA 1
ATOM 1140 C C . ASP A 1 144 ? 52.422 -5.558 -81.203 1.00 87.44 144 ASP A C 1
ATOM 1142 O O . ASP A 1 144 ? 52.651 -5.297 -82.383 1.00 87.44 144 ASP A O 1
ATOM 1146 N N . SER A 1 145 ? 53.344 -5.336 -80.256 1.00 81.75 14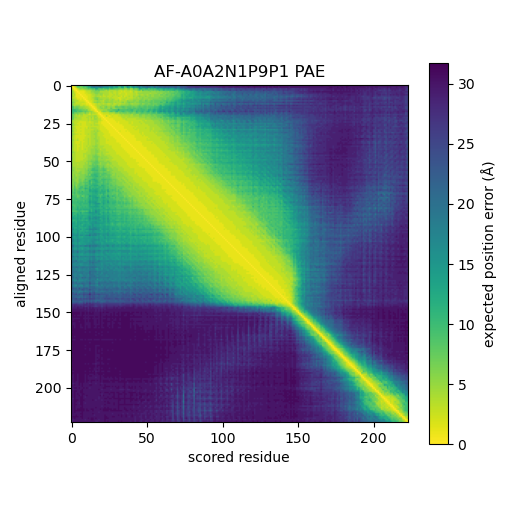5 SER A N 1
ATOM 1147 C CA . SER A 1 145 ? 54.707 -4.874 -80.553 1.00 81.75 145 SER A CA 1
ATOM 1148 C C . SER A 1 145 ? 55.670 -5.999 -80.954 1.00 81.75 145 SER A C 1
ATOM 1150 O O . SER A 1 145 ? 56.648 -5.742 -81.654 1.00 81.75 145 SER A O 1
ATOM 1152 N N . ILE A 1 146 ? 55.402 -7.239 -80.527 1.00 79.25 146 ILE A N 1
ATOM 1153 C CA . ILE A 1 146 ? 56.223 -8.428 -80.821 1.00 79.25 146 ILE A CA 1
ATOM 1154 C C . ILE A 1 146 ? 55.728 -9.120 -82.097 1.00 79.25 146 ILE A C 1
ATOM 1156 O O . ILE A 1 146 ? 56.527 -9.629 -82.883 1.00 79.25 146 ILE A O 1
ATOM 1160 N N . VAL A 1 147 ? 54.413 -9.131 -82.312 1.00 67.75 147 VAL A N 1
ATOM 1161 C CA . VAL A 1 147 ? 53.765 -9.706 -83.489 1.00 67.75 147 VAL A CA 1
ATOM 1162 C C . VAL A 1 147 ? 53.241 -8.549 -84.340 1.00 67.75 147 VAL A C 1
ATOM 1164 O O . VAL A 1 147 ? 52.281 -7.900 -83.931 1.00 67.75 147 VAL A O 1
ATOM 1167 N N . PRO A 1 148 ? 53.831 -8.254 -85.516 1.00 59.12 148 PRO A N 1
ATOM 1168 C CA . PRO A 1 148 ? 53.290 -7.217 -86.384 1.00 59.12 148 PRO A CA 1
ATOM 1169 C C . PRO A 1 148 ? 51.847 -7.579 -86.760 1.00 59.12 148 PRO A C 1
ATOM 1171 O O . PRO A 1 148 ? 51.573 -8.761 -87.005 1.00 59.12 148 PRO A O 1
ATOM 1174 N N . PRO A 1 149 ? 50.920 -6.604 -86.836 1.00 54.28 149 PRO A N 1
ATOM 1175 C CA . PRO A 1 149 ? 49.548 -6.899 -87.205 1.00 54.28 149 PRO A CA 1
ATOM 1176 C C . PRO A 1 149 ? 49.558 -7.585 -88.568 1.00 54.28 149 PRO A C 1
ATOM 1178 O O . PRO A 1 149 ? 50.075 -7.042 -89.552 1.00 54.28 149 PRO A O 1
ATOM 1181 N N . ALA A 1 150 ? 49.001 -8.797 -88.622 1.00 51.97 150 ALA A N 1
ATOM 1182 C CA . ALA A 1 150 ? 48.662 -9.416 -89.888 1.00 51.97 150 ALA A CA 1
ATOM 1183 C C . ALA A 1 150 ? 47.832 -8.392 -90.668 1.00 51.97 150 ALA A C 1
ATOM 1185 O O . ALA A 1 150 ? 46.834 -7.874 -90.161 1.00 51.97 150 ALA A O 1
ATOM 1186 N N . LYS A 1 151 ? 48.307 -8.038 -91.867 1.00 48.31 151 LYS A N 1
ATOM 1187 C CA . LYS A 1 151 ? 47.613 -7.127 -92.776 1.00 48.31 151 LYS A CA 1
ATOM 1188 C C . LYS A 1 151 ? 46.159 -7.582 -92.865 1.00 48.31 151 LYS A C 1
ATOM 1190 O O . LYS A 1 151 ? 45.897 -8.717 -93.252 1.00 48.31 151 LYS A O 1
ATOM 1195 N N . THR A 1 152 ? 45.233 -6.705 -92.495 1.00 46.88 152 THR A N 1
ATOM 1196 C CA . THR A 1 152 ? 43.812 -6.890 -92.761 1.00 46.88 152 THR A CA 1
ATOM 1197 C C . THR A 1 152 ? 43.601 -6.795 -94.267 1.00 46.88 152 THR A C 1
ATOM 1199 O O . THR A 1 152 ? 43.413 -5.722 -94.837 1.00 46.88 152 THR A O 1
ATOM 1202 N N . GLU A 1 153 ? 43.684 -7.946 -94.922 1.00 44.25 153 GLU A N 1
ATOM 1203 C CA . GLU A 1 153 ? 43.090 -8.163 -96.229 1.00 44.25 153 GLU A CA 1
ATOM 1204 C C . GLU A 1 153 ? 41.567 -8.133 -96.044 1.00 44.25 153 GLU A C 1
ATOM 1206 O O . GLU A 1 153 ? 41.015 -8.738 -95.122 1.00 44.25 153 GLU A O 1
ATOM 1211 N N . LYS A 1 154 ? 40.895 -7.304 -96.843 1.00 47.22 154 LYS A N 1
ATOM 1212 C CA . LYS A 1 154 ? 39.442 -7.162 -96.794 1.00 47.22 154 LYS A CA 1
ATOM 1213 C C . LYS A 1 154 ? 38.758 -8.419 -97.346 1.00 47.22 154 LYS A C 1
ATOM 1215 O O . LYS A 1 154 ? 39.256 -9.026 -98.286 1.00 47.22 154 LYS A O 1
ATOM 1220 N N . GLU A 1 155 ? 37.529 -8.596 -96.852 1.00 44.94 155 GLU A N 1
ATOM 1221 C CA . GLU A 1 155 ? 36.378 -9.342 -97.407 1.00 44.94 155 GLU A CA 1
ATOM 1222 C C . GLU A 1 155 ? 36.186 -10.795 -96.931 1.00 44.94 155 GLU A C 1
ATOM 1224 O O . GLU A 1 155 ? 37.159 -11.441 -96.555 1.00 44.94 155 GLU A O 1
ATOM 1229 N N . PRO A 1 156 ? 34.956 -11.369 -96.967 1.00 45.94 156 PRO A N 1
ATOM 1230 C CA . PRO A 1 156 ? 33.613 -10.812 -97.207 1.00 45.94 156 PRO A CA 1
ATOM 1231 C C . PRO A 1 156 ? 32.620 -11.124 -96.056 1.00 45.94 156 PRO A C 1
ATOM 1233 O O . PRO A 1 156 ? 32.925 -11.820 -95.093 1.00 45.94 156 PRO A O 1
ATOM 1236 N N . LYS A 1 157 ? 31.381 -10.626 -96.168 1.00 50.69 157 LYS A N 1
ATOM 1237 C CA . LYS A 1 157 ? 30.226 -11.060 -95.357 1.00 50.69 157 LYS A CA 1
ATOM 1238 C C . LYS A 1 157 ? 29.836 -12.504 -95.732 1.00 50.69 157 LYS A C 1
ATOM 1240 O O . LYS A 1 157 ? 29.627 -12.739 -96.922 1.00 50.69 157 LYS A O 1
ATOM 1245 N N . PRO A 1 158 ? 29.589 -13.420 -94.774 1.00 45.47 158 PRO A N 1
ATOM 1246 C CA . PRO A 1 158 ? 28.735 -14.572 -95.030 1.00 45.47 158 PRO A CA 1
ATOM 1247 C C . PRO A 1 158 ? 27.510 -14.597 -94.112 1.00 45.47 158 PRO A C 1
ATOM 1249 O O . PRO A 1 158 ? 27.535 -14.219 -92.941 1.00 45.47 158 PRO A O 1
ATOM 1252 N N . ALA A 1 159 ? 26.410 -15.029 -94.716 1.00 40.69 159 ALA A N 1
ATOM 1253 C CA . ALA A 1 159 ? 25.135 -15.299 -94.089 1.00 40.69 159 ALA A CA 1
ATOM 1254 C C . ALA A 1 159 ? 25.189 -16.535 -93.170 1.00 40.69 159 ALA A C 1
ATOM 1256 O O . ALA A 1 159 ? 25.936 -17.474 -93.423 1.00 40.69 159 ALA A O 1
ATOM 1257 N N . ALA A 1 160 ? 24.345 -16.476 -92.136 1.00 44.94 160 ALA A N 1
ATOM 1258 C CA . ALA A 1 160 ? 23.693 -17.543 -91.374 1.00 44.94 160 ALA A CA 1
ATOM 1259 C C . ALA A 1 160 ? 24.237 -18.985 -91.460 1.00 44.94 160 ALA A C 1
ATOM 1261 O O . ALA A 1 160 ? 24.199 -19.612 -92.517 1.00 44.94 160 ALA A O 1
ATOM 1262 N N . ARG A 1 161 ? 24.514 -19.567 -90.282 1.00 40.09 161 ARG A N 1
ATOM 1263 C CA . ARG A 1 161 ? 23.965 -20.870 -89.862 1.00 40.09 161 ARG A CA 1
ATOM 1264 C C . ARG A 1 161 ? 23.971 -21.014 -88.338 1.00 40.09 161 ARG A C 1
ATOM 1266 O O . ARG A 1 161 ? 24.830 -20.478 -87.649 1.00 40.09 161 ARG A O 1
ATOM 1273 N N . GLU A 1 162 ? 22.927 -21.685 -87.879 1.00 47.09 162 GLU A N 1
ATOM 1274 C CA . GLU A 1 162 ? 22.357 -21.730 -86.536 1.00 47.09 162 GLU A CA 1
ATOM 1275 C C . GLU A 1 162 ? 23.054 -22.721 -85.592 1.00 47.09 162 GLU A C 1
ATOM 1277 O O . GLU A 1 162 ? 23.700 -23.668 -86.038 1.00 47.09 162 GLU A O 1
ATOM 1282 N N . THR A 1 163 ? 22.858 -22.484 -84.289 1.00 30.25 163 THR A N 1
ATOM 1283 C CA . THR A 1 163 ? 22.773 -23.384 -83.106 1.00 30.25 163 THR A CA 1
ATOM 1284 C C . THR A 1 163 ? 23.387 -22.604 -81.929 1.00 30.25 163 THR A C 1
ATOM 1286 O O . THR A 1 163 ? 24.409 -21.955 -82.096 1.00 30.25 163 THR A O 1
ATOM 1289 N N . SER A 1 164 ? 22.850 -22.509 -80.717 1.00 36.41 164 SER A N 1
ATOM 1290 C CA . SER A 1 164 ? 21.733 -23.131 -80.013 1.00 36.41 164 SER A CA 1
ATOM 1291 C C . SER A 1 164 ? 21.361 -22.169 -78.869 1.00 36.41 164 SER A C 1
ATOM 1293 O O . SER A 1 164 ? 22.260 -21.544 -78.315 1.00 36.41 164 SER A O 1
ATOM 1295 N N . THR A 1 165 ? 20.060 -22.047 -78.567 1.00 30.62 165 THR A N 1
ATOM 1296 C CA . THR A 1 165 ? 19.412 -21.776 -77.253 1.00 30.62 165 THR A CA 1
ATOM 1297 C C . THR A 1 165 ? 20.319 -21.235 -76.128 1.00 30.62 165 THR A C 1
ATOM 1299 O O . THR A 1 165 ? 21.314 -21.866 -75.797 1.00 30.62 165 THR A O 1
ATOM 1302 N N . TYR A 1 166 ? 20.029 -20.117 -75.457 1.00 41.19 166 TYR A N 1
ATOM 1303 C CA . TYR A 1 166 ? 18.864 -19.928 -74.584 1.00 41.19 166 TYR A CA 1
ATOM 1304 C C . TYR A 1 166 ? 18.352 -18.481 -74.582 1.00 41.19 166 TYR A C 1
ATOM 1306 O O . TYR A 1 166 ? 19.095 -17.514 -74.734 1.00 41.19 166 TYR A O 1
ATOM 1314 N N . GLU A 1 167 ? 17.040 -18.391 -74.414 1.00 40.69 167 GLU A N 1
ATOM 1315 C CA . GLU A 1 167 ? 16.177 -17.220 -74.464 1.00 40.69 167 GLU A CA 1
ATOM 1316 C C . GLU A 1 167 ? 16.604 -16.114 -73.490 1.00 40.69 167 GLU A C 1
ATOM 1318 O O . GLU A 1 167 ? 16.624 -16.304 -72.277 1.00 40.69 167 GLU A O 1
ATOM 1323 N N . THR A 1 168 ? 16.857 -14.909 -74.005 1.00 32.69 168 THR A N 1
ATOM 1324 C CA . THR A 1 168 ? 16.691 -13.694 -73.199 1.00 32.69 168 THR A CA 1
ATOM 1325 C C . THR A 1 168 ? 15.275 -13.202 -73.436 1.00 32.69 168 THR A C 1
ATOM 1327 O O . THR A 1 168 ? 15.000 -12.433 -74.358 1.00 32.69 168 THR A O 1
ATOM 1330 N N . ARG A 1 169 ? 14.357 -13.715 -72.615 1.00 38.88 169 ARG A N 1
ATOM 1331 C CA . ARG A 1 169 ? 13.027 -13.143 -72.442 1.00 38.88 169 ARG A CA 1
ATOM 1332 C C . ARG A 1 169 ? 13.203 -11.706 -71.972 1.00 38.88 169 ARG A C 1
ATOM 1334 O O . ARG A 1 169 ? 13.769 -11.442 -70.916 1.00 38.88 169 ARG A O 1
ATOM 1341 N N . THR A 1 170 ? 12.738 -10.781 -72.796 1.00 41.47 170 THR A N 1
ATOM 1342 C CA . THR A 1 170 ? 12.533 -9.388 -72.425 1.00 41.47 170 THR A CA 1
ATOM 1343 C C . THR A 1 170 ? 11.362 -9.366 -71.450 1.00 41.47 170 THR A C 1
ATOM 1345 O O . THR A 1 170 ? 10.206 -9.287 -71.846 1.00 41.47 170 THR A O 1
ATOM 1348 N N . GLU A 1 171 ? 11.657 -9.495 -70.162 1.00 39.22 171 GLU A N 1
ATOM 1349 C CA . GLU A 1 171 ? 10.798 -8.928 -69.135 1.00 39.22 171 GLU A CA 1
ATOM 1350 C C . GLU A 1 171 ? 11.303 -7.517 -68.871 1.00 39.22 171 GLU A C 1
ATOM 1352 O O . GLU A 1 171 ? 12.385 -7.290 -68.334 1.00 39.22 171 GLU A O 1
ATOM 1357 N N . GLN A 1 172 ? 10.503 -6.562 -69.337 1.00 40.56 172 GLN A N 1
ATOM 1358 C CA . GLN A 1 172 ? 10.401 -5.256 -68.717 1.00 40.56 172 GLN A CA 1
ATOM 1359 C C . GLN A 1 172 ? 10.257 -5.484 -67.208 1.00 40.56 172 GLN A C 1
ATOM 1361 O O . GLN A 1 172 ? 9.205 -5.907 -66.740 1.00 40.56 172 GLN A O 1
ATOM 1366 N N . GLN A 1 173 ? 11.324 -5.245 -66.455 1.00 37.28 173 GLN A N 1
ATOM 1367 C CA . GLN A 1 173 ? 11.189 -4.863 -65.063 1.00 37.28 173 GLN A CA 1
ATOM 1368 C C . GLN A 1 173 ? 11.287 -3.345 -65.051 1.00 37.28 173 GLN A C 1
ATOM 1370 O O . GLN A 1 173 ? 12.317 -2.758 -65.388 1.00 37.28 173 GLN A O 1
ATOM 1375 N N . GLU A 1 174 ? 10.137 -2.738 -64.772 1.00 46.59 174 GLU A N 1
ATOM 1376 C CA . GLU A 1 174 ? 9.991 -1.347 -64.369 1.00 46.59 174 GLU A CA 1
ATOM 1377 C C . GLU A 1 174 ? 11.073 -0.966 -63.341 1.00 46.59 174 GLU A C 1
ATOM 1379 O O . GLU A 1 174 ? 11.575 -1.839 -62.622 1.00 46.59 174 GLU A O 1
ATOM 1384 N N . PRO A 1 175 ? 11.457 0.324 -63.240 1.00 44.50 175 PRO A N 1
ATOM 1385 C CA . PRO A 1 175 ? 12.272 0.777 -62.112 1.00 44.50 175 PRO A CA 1
ATOM 1386 C C . PRO A 1 175 ? 11.647 0.261 -60.809 1.00 44.50 175 PRO A C 1
ATOM 1388 O O . PRO A 1 175 ? 10.419 0.162 -60.762 1.00 44.50 175 PRO A O 1
ATOM 1391 N N . PRO A 1 176 ? 12.430 -0.057 -59.759 1.00 43.25 176 PRO A N 1
ATOM 1392 C CA . PRO A 1 176 ? 11.839 -0.406 -58.480 1.00 43.25 176 PRO A CA 1
ATOM 1393 C C . PRO A 1 176 ? 10.936 0.758 -58.081 1.00 43.25 176 PRO A C 1
ATOM 1395 O O . PRO A 1 176 ? 11.407 1.853 -57.763 1.00 43.25 176 PRO A O 1
ATOM 1398 N N . GLN A 1 177 ? 9.625 0.539 -58.175 1.00 44.75 177 GLN A N 1
ATOM 1399 C CA . GLN A 1 177 ? 8.679 1.364 -57.465 1.00 44.75 177 GLN A CA 1
ATOM 1400 C C . GLN A 1 177 ? 9.122 1.235 -56.014 1.00 44.75 177 GLN A C 1
ATOM 1402 O O . GLN A 1 177 ? 9.304 0.119 -55.523 1.00 44.75 177 GLN A O 1
ATOM 1407 N N . MET A 1 178 ? 9.403 2.370 -55.371 1.00 44.28 178 MET A N 1
ATOM 1408 C CA . MET A 1 178 ? 9.502 2.415 -53.921 1.00 44.28 178 MET A CA 1
ATOM 1409 C C . MET A 1 178 ? 8.289 1.653 -53.409 1.00 44.28 178 MET A C 1
ATOM 1411 O O . MET A 1 178 ? 7.160 2.071 -53.671 1.00 44.28 178 MET A O 1
ATOM 1415 N N . GLU A 1 179 ? 8.523 0.505 -52.780 1.00 45.28 179 GLU A N 1
ATOM 1416 C CA . GLU A 1 179 ? 7.489 -0.178 -52.033 1.00 45.28 179 GLU A CA 1
ATOM 1417 C C . GLU A 1 179 ? 7.033 0.873 -51.028 1.00 45.28 179 GLU A C 1
ATOM 1419 O O . GLU A 1 179 ? 7.802 1.292 -50.157 1.00 45.28 179 GLU A O 1
ATOM 1424 N N . GLN A 1 180 ? 5.848 1.444 -51.269 1.00 53.81 180 GLN A N 1
ATOM 1425 C CA . GLN A 1 180 ? 5.237 2.330 -50.298 1.00 53.81 180 GLN A CA 1
ATOM 1426 C C . GLN A 1 180 ? 5.283 1.556 -48.985 1.00 53.81 180 GLN A C 1
ATOM 1428 O O . GLN A 1 180 ? 4.945 0.364 -48.999 1.00 53.81 180 GLN A O 1
ATOM 1433 N N . PRO A 1 181 ? 5.740 2.174 -47.880 1.00 50.16 181 PRO A N 1
ATOM 1434 C CA . PRO A 1 181 ? 5.624 1.517 -46.594 1.00 50.16 181 PRO A CA 1
ATOM 1435 C C . PRO A 1 181 ? 4.175 1.049 -46.500 1.00 50.16 181 PRO A C 1
ATOM 1437 O O . PRO A 1 181 ? 3.265 1.820 -46.828 1.00 50.16 181 PRO A O 1
ATOM 1440 N N . ALA A 1 182 ? 3.984 -0.238 -46.184 1.00 59.38 182 ALA A N 1
ATOM 1441 C CA . ALA A 1 182 ? 2.661 -0.798 -45.948 1.00 59.38 182 ALA A CA 1
ATOM 1442 C C . ALA A 1 182 ? 1.857 0.243 -45.161 1.00 59.38 182 ALA A C 1
ATOM 1444 O O . ALA A 1 182 ? 2.441 0.811 -44.230 1.00 59.38 182 ALA A O 1
ATOM 1445 N N . PRO A 1 183 ? 0.604 0.559 -45.553 1.00 56.56 183 PRO A N 1
ATOM 1446 C CA . PRO A 1 183 ? -0.162 1.564 -44.837 1.00 56.56 183 PRO A CA 1
ATOM 1447 C C . PRO A 1 183 ? -0.067 1.208 -43.362 1.00 56.56 183 PRO A C 1
ATOM 1449 O O . PRO A 1 183 ? -0.363 0.066 -42.990 1.00 56.56 183 PRO A O 1
ATOM 1452 N N . GLU A 1 184 ? 0.464 2.144 -42.568 1.00 58.09 184 GLU A N 1
ATOM 1453 C CA . GLU A 1 184 ? 0.510 1.987 -41.124 1.00 58.09 184 GLU A CA 1
ATOM 1454 C C . GLU A 1 184 ? -0.876 1.489 -40.712 1.00 58.09 184 GLU A C 1
ATOM 1456 O O . GLU A 1 184 ? -1.874 2.029 -41.218 1.00 58.09 184 GLU A O 1
ATOM 1461 N N . PRO A 1 185 ? -0.975 0.421 -39.891 1.00 59.78 185 PRO A N 1
ATOM 1462 C CA . PRO A 1 185 ? -2.272 0.047 -39.358 1.00 59.78 185 PRO A CA 1
ATOM 1463 C C . PRO A 1 185 ? -2.874 1.339 -38.808 1.00 59.78 185 PRO A C 1
ATOM 1465 O O . PRO A 1 185 ? -2.146 2.075 -38.129 1.00 59.78 185 PRO A O 1
ATOM 1468 N N . PRO A 1 186 ? -4.125 1.675 -39.183 1.00 57.59 186 PRO A N 1
ATOM 1469 C CA . PRO A 1 186 ? -4.710 2.941 -38.784 1.00 57.59 186 PRO A CA 1
ATOM 1470 C C . PRO A 1 186 ? -4.491 3.094 -37.280 1.00 57.59 186 PRO A C 1
ATOM 1472 O O . PRO A 1 186 ? -4.558 2.076 -36.570 1.00 57.59 186 PRO A O 1
ATOM 1475 N N . PRO A 1 187 ? -4.193 4.313 -36.791 1.00 54.62 187 PRO A N 1
ATOM 1476 C CA . PRO A 1 187 ? -4.170 4.555 -35.362 1.00 54.62 187 PRO A CA 1
ATOM 1477 C C . PRO A 1 187 ? -5.406 3.881 -34.789 1.00 54.62 187 PRO A C 1
ATOM 1479 O O . PRO A 1 187 ? -6.490 3.998 -35.371 1.00 54.62 187 PRO A O 1
ATOM 1482 N N . ILE A 1 188 ? -5.244 3.118 -33.711 1.00 55.25 188 ILE A N 1
ATOM 1483 C CA . ILE A 1 188 ? -6.404 2.713 -32.933 1.00 55.25 188 ILE A CA 1
ATOM 1484 C C . ILE A 1 188 ? -6.967 4.028 -32.392 1.00 55.25 188 ILE A C 1
ATOM 1486 O O . ILE A 1 188 ? -6.576 4.493 -31.325 1.00 55.25 188 ILE A O 1
ATOM 1490 N N . GLU A 1 189 ? -7.820 4.674 -33.183 1.00 51.53 189 GLU A N 1
ATOM 1491 C CA . GLU A 1 189 ? -8.781 5.651 -32.722 1.00 51.53 189 GLU A CA 1
ATOM 1492 C C . GLU A 1 189 ? -9.719 4.847 -31.836 1.00 51.53 189 GLU A C 1
ATOM 1494 O O . GLU A 1 189 ? -10.722 4.282 -32.274 1.00 51.53 189 GLU A O 1
ATOM 1499 N N . MET A 1 190 ? -9.346 4.751 -30.561 1.00 46.56 190 MET A N 1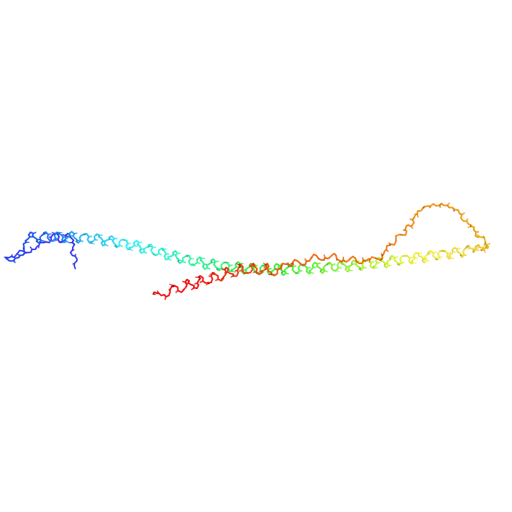
ATOM 1500 C CA . MET A 1 190 ? -10.363 4.690 -29.531 1.00 46.56 190 MET A CA 1
ATOM 1501 C C . MET A 1 190 ? -11.215 5.927 -29.777 1.00 46.56 190 MET A C 1
ATOM 1503 O O . MET A 1 190 ? -10.729 7.050 -29.627 1.00 46.56 190 MET A O 1
ATOM 1507 N N . LYS A 1 191 ? -12.432 5.717 -30.279 1.00 47.38 191 LYS A N 1
ATOM 1508 C CA . LYS A 1 191 ? -13.393 6.795 -30.480 1.00 47.38 191 LYS A CA 1
ATOM 1509 C C . LYS A 1 191 ? -13.466 7.575 -29.174 1.00 47.38 191 LYS A C 1
ATOM 1511 O O . LYS A 1 191 ? -13.581 6.963 -28.115 1.00 47.38 191 LYS A O 1
ATOM 1516 N N . GLU A 1 192 ? -13.402 8.899 -29.247 1.00 50.84 192 GLU A N 1
ATOM 1517 C CA . GLU A 1 192 ? -13.506 9.765 -28.066 1.00 50.84 192 GLU A CA 1
ATOM 1518 C C . GLU A 1 192 ? -14.771 9.444 -27.236 1.00 50.84 192 GLU A C 1
ATOM 1520 O O . GLU A 1 192 ? -14.725 9.528 -26.014 1.00 50.84 192 GLU A O 1
ATOM 1525 N N . GLU A 1 193 ? -15.822 8.894 -27.862 1.00 49.69 193 GLU A N 1
ATOM 1526 C CA . GLU A 1 193 ? -17.031 8.371 -27.198 1.00 49.69 193 GLU A CA 1
ATOM 1527 C C . GLU A 1 193 ? -16.794 7.177 -26.236 1.00 49.69 193 GLU A C 1
ATOM 1529 O O . GLU A 1 193 ? -17.531 7.031 -25.264 1.00 49.69 193 GLU A O 1
ATOM 1534 N N . GLU A 1 194 ? -15.779 6.325 -26.446 1.00 46.47 194 GLU A N 1
ATOM 1535 C CA . GLU A 1 194 ? -15.445 5.208 -25.531 1.00 46.47 194 GLU A CA 1
ATOM 1536 C C . GLU A 1 194 ? -14.554 5.648 -24.357 1.00 46.47 194 GLU A C 1
ATOM 1538 O O . GLU A 1 194 ? -14.528 4.997 -23.312 1.00 46.47 194 GLU A O 1
ATOM 1543 N N . ILE A 1 195 ? -13.833 6.764 -24.498 1.00 47.53 195 ILE A N 1
ATOM 1544 C CA . ILE A 1 195 ? -13.035 7.347 -23.410 1.00 47.53 195 ILE A CA 1
ATO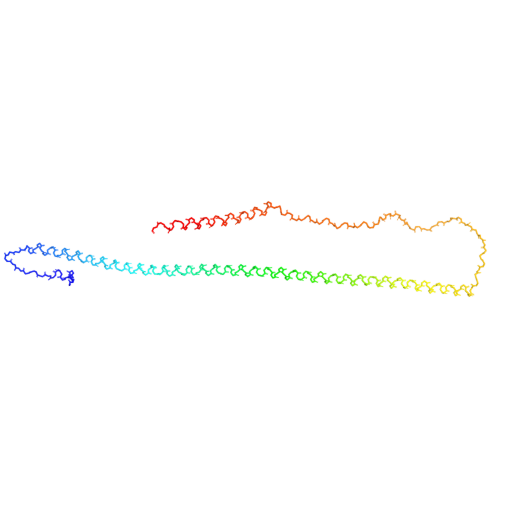M 1545 C C . ILE A 1 195 ? -13.955 8.149 -22.484 1.00 47.53 195 ILE A C 1
ATOM 1547 O O . ILE A 1 195 ? -13.822 8.065 -21.263 1.00 47.53 195 ILE A O 1
ATOM 1551 N N . GLU A 1 196 ? -14.934 8.856 -23.050 1.00 47.50 196 GLU A N 1
ATOM 1552 C CA . GLU A 1 196 ? -15.929 9.619 -22.294 1.00 47.50 196 GLU A CA 1
ATOM 1553 C C . GLU A 1 196 ? -16.850 8.689 -21.486 1.00 47.50 196 GLU A C 1
ATOM 1555 O O . GLU A 1 196 ? -17.066 8.942 -20.306 1.00 47.50 196 GLU A O 1
ATOM 1560 N N . SER A 1 197 ? -17.242 7.516 -22.010 1.00 47.88 197 SER A N 1
ATOM 1561 C CA . SER A 1 197 ? -18.051 6.558 -21.235 1.00 47.88 197 SER A CA 1
ATOM 1562 C C . SER A 1 197 ? -17.309 5.927 -20.048 1.00 47.88 197 SER A C 1
ATOM 1564 O O . SER A 1 197 ? -17.944 5.509 -19.084 1.00 47.88 197 SER A O 1
ATOM 1566 N N . VAL A 1 198 ? -15.977 5.806 -20.108 1.00 48.34 198 VAL A N 1
ATOM 1567 C CA . VAL A 1 198 ? -15.157 5.237 -19.019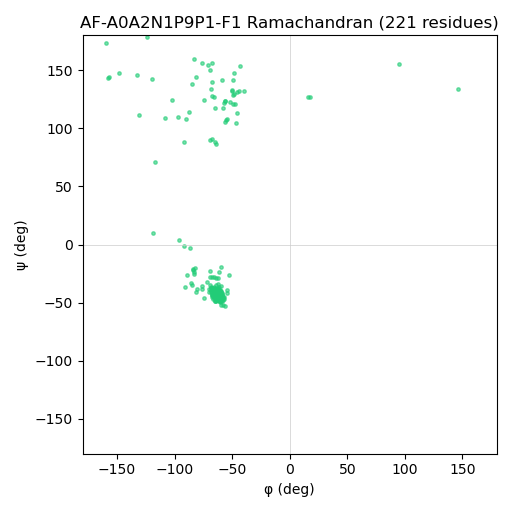 1.00 48.34 198 VAL A CA 1
ATOM 1568 C C . VAL A 1 198 ? -14.792 6.304 -17.985 1.00 48.34 198 VAL A C 1
ATOM 1570 O O . VAL A 1 198 ? -14.709 6.000 -16.793 1.00 48.34 198 VAL A O 1
ATOM 1573 N N . VAL A 1 199 ? -14.608 7.554 -18.419 1.00 51.09 199 VAL A N 1
ATOM 1574 C CA . VAL A 1 199 ? -14.364 8.698 -17.532 1.00 51.09 199 VAL A CA 1
ATOM 1575 C C . VAL A 1 199 ? -15.656 9.148 -16.838 1.00 51.09 199 VAL A C 1
ATOM 1577 O O . VAL A 1 199 ? -15.596 9.434 -15.643 1.00 51.09 199 VAL A O 1
ATOM 1580 N N . ASP A 1 200 ? -16.816 9.091 -17.499 1.00 53.34 200 ASP A N 1
ATOM 1581 C CA . ASP A 1 200 ? -18.122 9.375 -16.882 1.00 53.34 200 ASP A CA 1
ATOM 1582 C C . ASP A 1 200 ? -18.519 8.300 -15.861 1.00 53.34 200 ASP A C 1
ATOM 1584 O O . ASP A 1 200 ? -18.916 8.639 -14.749 1.00 53.34 200 ASP A O 1
ATOM 1588 N N . HIS A 1 201 ? -18.287 7.008 -16.137 1.00 50.88 201 HIS A N 1
ATOM 1589 C CA . HIS A 1 201 ? -18.582 5.942 -15.161 1.00 50.88 201 HIS A CA 1
ATOM 1590 C C . HIS A 1 201 ? -17.732 6.027 -13.879 1.00 50.88 201 HIS A C 1
ATOM 1592 O O . HIS A 1 201 ? -18.168 5.596 -12.810 1.00 50.88 201 HIS A O 1
ATOM 1598 N N . PHE A 1 202 ? -16.508 6.565 -13.962 1.00 45.12 202 PHE A N 1
ATOM 1599 C CA . PHE A 1 202 ? -15.645 6.787 -12.792 1.00 45.12 202 PHE A CA 1
ATOM 1600 C C . PHE A 1 202 ? -15.863 8.165 -12.141 1.00 45.12 202 PHE A C 1
ATOM 1602 O O . PHE A 1 202 ? -15.614 8.321 -10.942 1.00 45.12 202 PHE A O 1
ATOM 1609 N N . GLY A 1 203 ? -16.322 9.154 -12.913 1.00 49.34 203 GLY A N 1
ATOM 1610 C CA . GLY A 1 203 ? -16.661 10.501 -12.459 1.00 49.34 203 GLY A CA 1
ATOM 1611 C C . GLY A 1 203 ? -17.971 10.548 -11.674 1.00 49.34 203 GLY A C 1
ATOM 1612 O O . GLY A 1 203 ? -17.987 11.095 -10.571 1.00 49.34 203 GLY A O 1
ATOM 1613 N N . GLU A 1 204 ? -19.023 9.893 -12.172 1.00 50.38 204 GLU A N 1
ATOM 1614 C CA . GLU A 1 204 ? -20.332 9.803 -11.505 1.00 50.38 204 GLU A CA 1
ATOM 1615 C C . GLU A 1 204 ? -20.219 9.094 -10.148 1.00 50.38 204 GLU A C 1
ATOM 1617 O O . GLU A 1 204 ? -20.720 9.591 -9.141 1.00 50.38 204 GLU A O 1
ATOM 1622 N N . SER A 1 205 ? -19.421 8.022 -10.064 1.00 50.06 205 SER A N 1
ATOM 1623 C CA . SER A 1 205 ? -19.183 7.313 -8.799 1.00 50.06 205 SER A CA 1
ATOM 1624 C C . SER A 1 205 ? -18.431 8.168 -7.761 1.00 50.06 205 SER A C 1
ATOM 1626 O O . SER A 1 205 ? -18.614 8.001 -6.555 1.00 50.06 205 SER A O 1
ATOM 1628 N N . SER A 1 206 ? -17.606 9.131 -8.196 1.00 51.06 206 SER A N 1
ATOM 1629 C CA . SER A 1 206 ? -16.920 10.060 -7.287 1.00 51.06 206 SER A CA 1
ATOM 1630 C C . SER A 1 206 ? -17.780 11.258 -6.868 1.00 51.06 206 SER A C 1
ATOM 1632 O O . SER A 1 206 ? -17.462 11.867 -5.841 1.00 51.06 206 SER A O 1
ATOM 1634 N N . GLU A 1 207 ? -18.790 11.642 -7.646 1.00 54.78 207 GLU A N 1
ATOM 1635 C CA . GLU A 1 207 ? -19.732 12.715 -7.300 1.00 54.78 207 GLU A CA 1
ATOM 1636 C C . GLU A 1 207 ? -20.828 12.191 -6.357 1.00 54.78 207 GLU A C 1
ATOM 1638 O O . GLU A 1 207 ? -21.085 12.828 -5.333 1.00 54.78 207 GLU A O 1
ATOM 1643 N N . GLU A 1 208 ? -21.346 10.976 -6.583 1.00 55.34 208 GLU A N 1
ATOM 1644 C CA . GLU A 1 208 ? -22.303 10.311 -5.678 1.00 55.34 208 GLU A CA 1
ATOM 1645 C C . GLU A 1 208 ? -21.715 10.096 -4.270 1.00 55.34 208 GLU A C 1
ATOM 1647 O O . GLU A 1 208 ? -22.358 10.392 -3.261 1.00 55.34 208 GLU A O 1
ATOM 1652 N N . LEU A 1 209 ? -20.435 9.709 -4.177 1.00 54.34 209 LEU A N 1
ATOM 1653 C CA . LEU A 1 209 ? -19.731 9.570 -2.894 1.00 54.34 209 LEU A CA 1
ATOM 1654 C C . LEU A 1 209 ? -19.471 10.913 -2.187 1.00 54.34 209 LEU A C 1
ATOM 1656 O O . LEU A 1 209 ? -19.282 10.943 -0.970 1.00 54.34 209 LEU A O 1
ATOM 1660 N N . LYS A 1 210 ? -19.449 12.040 -2.911 1.00 57.97 210 LYS A N 1
ATOM 1661 C CA . LYS A 1 210 ? -19.299 13.379 -2.311 1.00 57.97 210 LYS A CA 1
ATOM 1662 C C . LYS A 1 210 ? -20.638 13.949 -1.847 1.00 57.97 210 LYS A C 1
ATOM 1664 O O . LYS A 1 210 ? -20.658 14.628 -0.817 1.00 57.97 210 LYS A O 1
ATOM 1669 N N . GLU A 1 211 ? -21.739 13.671 -2.546 1.00 58.75 211 GLU A N 1
ATOM 1670 C CA . GLU A 1 211 ? -23.082 14.068 -2.104 1.00 58.75 211 GLU A CA 1
ATOM 1671 C C . GLU A 1 211 ? -23.561 13.272 -0.882 1.00 58.75 211 GLU A C 1
ATOM 1673 O O . GLU A 1 211 ? -24.113 13.879 0.039 1.00 58.75 211 GLU A O 1
ATOM 1678 N N . GLU A 1 212 ? -23.272 11.968 -0.781 1.00 56.84 212 GLU A N 1
ATOM 1679 C CA . GLU A 1 212 ? -23.602 11.182 0.423 1.00 56.84 212 GLU A CA 1
ATOM 1680 C C . GLU A 1 212 ? -22.833 11.657 1.666 1.00 56.84 212 GLU A C 1
ATOM 1682 O O . GLU A 1 212 ? -23.405 11.767 2.755 1.00 56.84 212 GLU A O 1
ATOM 1687 N N . VAL A 1 213 ? -21.558 12.032 1.517 1.00 58.25 213 VAL A N 1
ATOM 1688 C CA . VAL A 1 213 ? -20.753 12.578 2.625 1.00 58.25 213 VAL A CA 1
ATOM 1689 C C . VAL A 1 213 ? -21.246 13.969 3.043 1.00 58.25 213 VAL A C 1
ATOM 1691 O O . VAL A 1 213 ? -21.253 14.289 4.233 1.00 58.25 213 VAL A O 1
ATOM 1694 N N . LYS A 1 214 ? -21.724 14.791 2.100 1.00 59.91 214 LYS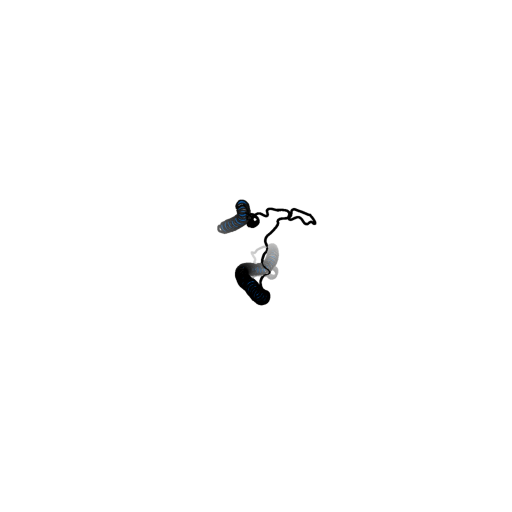 A N 1
ATOM 1695 C CA . LYS A 1 214 ? -22.245 16.136 2.389 1.00 59.91 214 LYS A CA 1
ATOM 1696 C C . LYS A 1 214 ? -23.650 16.102 3.009 1.00 59.91 214 LYS A C 1
ATOM 1698 O O . LYS A 1 214 ? -23.912 16.854 3.949 1.00 59.91 214 LYS A O 1
ATOM 1703 N N . ASN A 1 215 ? -24.520 15.192 2.565 1.00 57.66 215 ASN A N 1
ATOM 1704 C CA . ASN A 1 215 ? -25.843 14.976 3.162 1.00 57.66 215 ASN A CA 1
ATOM 1705 C C . ASN A 1 215 ? -25.758 14.289 4.538 1.00 57.66 215 ASN A C 1
ATOM 1707 O O . ASN A 1 215 ? -26.533 14.628 5.433 1.00 57.66 215 ASN A O 1
ATOM 1711 N N . GLY A 1 216 ? -24.771 13.413 4.757 1.00 55.28 216 GLY A N 1
ATOM 1712 C CA . GLY A 1 216 ? -24.481 12.824 6.070 1.00 55.28 216 GLY A CA 1
ATOM 1713 C C . GLY A 1 216 ? -23.916 13.818 7.094 1.00 55.28 216 GLY A C 1
ATOM 1714 O O . GLY A 1 216 ? -24.150 13.664 8.291 1.00 55.28 216 GLY A O 1
ATOM 1715 N N . GLN A 1 217 ? -23.229 14.877 6.649 1.00 52.41 217 GLN A N 1
ATOM 1716 C CA . GLN A 1 217 ? -22.726 15.944 7.528 1.00 52.41 217 GLN A CA 1
ATOM 1717 C C . GLN A 1 217 ? -23.775 17.014 7.874 1.00 52.41 217 GLN A C 1
ATOM 1719 O O . GLN A 1 217 ? -23.629 17.690 8.890 1.00 52.41 217 GLN A O 1
ATOM 1724 N N . SER A 1 218 ? -24.855 17.151 7.094 1.00 51.38 218 SER A N 1
ATOM 1725 C CA . SER A 1 218 ? -25.934 18.105 7.398 1.00 51.38 218 SER A CA 1
ATOM 1726 C C . SER A 1 218 ? -26.976 17.568 8.387 1.00 51.38 218 SER A C 1
ATOM 1728 O O . SER A 1 218 ? -27.658 18.372 9.014 1.00 51.38 218 SER A O 1
ATOM 1730 N N . GLN A 1 219 ? -27.110 16.247 8.557 1.00 49.47 219 GLN A N 1
ATOM 1731 C CA . GLN A 1 219 ? -28.046 15.666 9.537 1.00 49.47 219 GLN A CA 1
ATOM 1732 C C . GLN A 1 219 ? -27.453 15.511 10.948 1.00 49.47 219 GLN A C 1
ATOM 1734 O O . GLN A 1 219 ? -28.156 15.112 11.870 1.00 49.47 219 GLN A O 1
ATOM 1739 N N . GLY A 1 220 ? -26.173 15.849 11.136 1.00 48.59 220 GLY A N 1
ATOM 1740 C CA . GLY A 1 220 ? -25.489 15.783 12.431 1.00 48.59 220 GLY A CA 1
ATOM 1741 C C . GLY A 1 220 ? -25.436 17.096 13.215 1.00 48.59 220 GLY A C 1
ATOM 1742 O O . GLY A 1 220 ? -24.786 17.119 14.254 1.00 48.59 220 GLY A O 1
ATOM 1743 N N . ASN A 1 221 ? -26.059 18.179 12.729 1.00 48.50 221 ASN A N 1
ATOM 1744 C CA . ASN A 1 221 ? -25.885 19.519 13.307 1.00 48.50 221 ASN A CA 1
ATOM 1745 C C . ASN A 1 221 ? -27.161 20.174 13.868 1.00 48.50 221 ASN A C 1
ATOM 1747 O O . ASN A 1 221 ? -27.108 21.340 14.245 1.00 48.50 221 ASN A O 1
ATOM 1751 N N . ASP A 1 222 ? -28.262 19.425 13.978 1.00 52.09 222 ASP A N 1
ATOM 1752 C CA . ASP A 1 222 ? -29.475 19.841 14.695 1.00 52.09 222 ASP A CA 1
ATOM 1753 C C . ASP A 1 222 ? -29.739 18.891 15.879 1.00 52.09 222 ASP A C 1
ATOM 1755 O O . ASP A 1 222 ? -30.659 18.079 15.831 1.00 52.09 222 ASP A O 1
ATOM 1759 N N . PHE A 1 223 ? -28.906 18.963 16.924 1.00 45.53 223 PHE A N 1
ATOM 1760 C CA . PHE A 1 223 ? -29.238 18.561 18.302 1.00 45.53 223 PHE A CA 1
ATOM 1761 C C . PHE A 1 223 ? -28.328 19.265 19.313 1.00 45.53 223 PHE A C 1
ATOM 1763 O O . PHE A 1 223 ? -27.110 19.373 19.044 1.00 45.53 223 PHE A O 1
#